Protein AF-A0A8J5X7V0-F1 (afdb_monomer)

Sequence (336 aa):
MRLPVLLVFAVHRPAPRPPLARRVHASCARLAATGAGADWPDAPATAPLDADADAMVASWASDADERAPPPPRRKRDRADKSPNRLGKAGLKGFVPSARDRDKVRPTLDDVTRISFGERARQRGVGSRATPHRLNAEERAEYERAIARGYLTLQGRGYRKERKGSPLLNIWRQRSDATGTAAVWLELGAAGGPRTAADGSPIDTCAVDLAPLRDGTVAQRALAAAARAAAPYTPAGAELVDLAALVVGDAAGPDDEALRTQPIWNVPFHEARFEARSRADAKALAAELVGALTAVDFDIEPRAAGDSGSAGASDTEPTVEPGVGSQPRSDGDERAP

Solvent-accessible surface area (backbone atoms only — not comparable to full-atom values): 21254 Å² total; per-residue (Å²): 136,85,79,84,85,78,85,78,78,78,83,76,79,78,76,84,79,77,67,74,82,60,56,65,61,59,58,57,56,56,65,72,68,61,85,72,89,68,91,73,78,82,78,78,82,82,74,88,82,68,85,61,66,66,60,61,58,61,66,62,69,71,76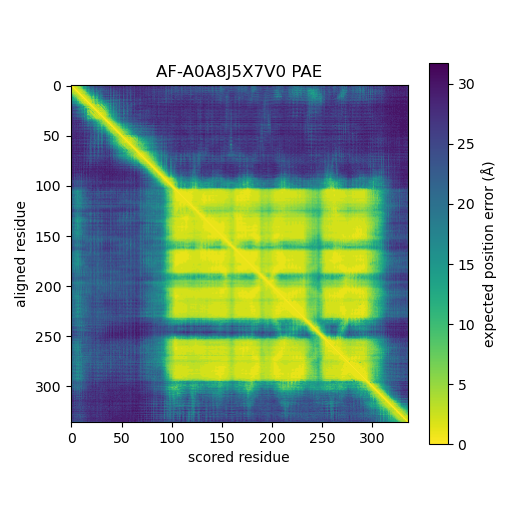,70,80,79,73,76,78,78,77,83,79,78,81,75,85,72,75,89,77,72,89,82,75,78,68,95,82,70,79,86,77,78,73,74,50,76,76,56,44,61,71,31,50,40,51,68,64,28,46,54,32,29,33,76,62,44,78,44,85,56,84,70,58,68,56,94,90,52,57,33,52,49,55,74,69,49,44,56,48,50,54,53,14,65,77,64,60,35,39,79,32,67,42,88,38,66,45,96,92,41,89,54,32,26,59,59,50,42,48,43,43,44,19,30,38,65,53,33,62,32,41,35,36,27,37,40,46,82,89,41,100,52,47,45,97,86,62,48,44,43,19,34,30,36,36,29,34,48,33,47,51,38,73,70,60,32,52,54,39,49,55,36,37,53,62,52,39,56,88,42,40,52,89,86,58,78,67,64,52,65,64,54,72,59,38,70,54,94,56,56,80,59,61,62,48,48,44,66,41,29,68,94,77,43,71,84,48,65,51,64,46,60,22,82,35,68,66,44,28,55,52,41,47,49,41,37,41,55,41,46,69,68,48,87,64,97,64,81,74,78,60,93,77,72,69,70,70,78,71,72,74,80,68,72,76,80,76,72,94,75,78,88,82,77,85,83,78,88,84,78,91,79,84,136

Radius of gyration: 30.63 Å; Cα contacts (8 Å, |Δi|>4): 341; chains: 1; bounding box: 115×45×91 Å

Mean predicted aligned error: 16.14 Å

Secondary structure (DSSP, 8-state):
-------------PPPPPPTHHHHHHHHHHHTT---------PPPPPP--TTHHHHHHHHSSSSS--PPPPP---------------TTS-SS----HHHHTTTSPPHHHHHHHHHTPPPSSTTSS-SSS-----HHHHHHHHHHHHHSSEEEETT---SSSSS-HHHHHHHHHHHHHT--EEEEEEPPTT-S-B-TTS-B--EEEEE-GGG--HHHHHHHHHHHHHHHTTTSPTT-----HHHHH-SSSS-S-HHHHHHS-GGGSPP-EEEEE-SSHHHHHHHHHHHHHHHHTS--------TT------------------PPPP---------

Organism: Diacronema lutheri (NCBI:txid2081491)

Structure (mmCIF, N/CA/C/O backbone):
data_AF-A0A8J5X7V0-F1
#
_entry.id   AF-A0A8J5X7V0-F1
#
loop_
_atom_site.group_PDB
_atom_site.id
_atom_site.type_symbol
_atom_site.label_atom_id
_atom_site.label_alt_id
_atom_site.label_comp_id
_atom_site.label_asym_id
_atom_site.label_entity_id
_atom_site.label_seq_id
_atom_site.pdbx_PDB_ins_code
_atom_site.Cartn_x
_atom_site.Cartn_y
_atom_site.Cartn_z
_atom_site.occupancy
_atom_site.B_iso_or_equiv
_atom_site.auth_seq_id
_atom_site.auth_comp_id
_atom_site.auth_asym_id
_atom_site.auth_atom_id
_atom_site.pdbx_PDB_model_num
ATOM 1 N N . MET A 1 1 ? 34.958 -13.370 9.699 1.00 37.84 1 MET A N 1
ATOM 2 C CA . MET A 1 1 ? 34.869 -11.975 10.182 1.00 37.84 1 MET A CA 1
ATOM 3 C C . MET A 1 1 ? 34.050 -11.182 9.172 1.00 37.84 1 MET A C 1
ATOM 5 O O . MET A 1 1 ? 34.499 -11.036 8.045 1.00 37.84 1 MET A O 1
ATOM 9 N N . ARG A 1 2 ? 32.816 -10.783 9.506 1.00 30.00 2 ARG A N 1
ATOM 10 C CA . ARG A 1 2 ? 31.974 -9.947 8.632 1.00 30.00 2 ARG A CA 1
ATOM 11 C C . ARG A 1 2 ? 32.207 -8.487 9.024 1.00 30.00 2 ARG A C 1
ATOM 13 O O . ARG A 1 2 ? 31.919 -8.123 10.158 1.00 30.00 2 ARG A O 1
ATOM 20 N N . LEU A 1 3 ? 32.791 -7.701 8.123 1.00 23.84 3 LEU A N 1
ATOM 21 C CA . LEU A 1 3 ? 32.994 -6.264 8.318 1.00 23.84 3 LEU A CA 1
ATOM 22 C C . LEU A 1 3 ? 31.635 -5.539 8.299 1.00 23.84 3 LEU A C 1
ATOM 24 O O . LEU A 1 3 ? 30.787 -5.888 7.474 1.00 23.84 3 LEU A O 1
ATOM 28 N N . PRO A 1 4 ? 31.404 -4.539 9.167 1.00 33.06 4 PRO A N 1
ATOM 29 C CA . PRO A 1 4 ? 30.221 -3.697 9.074 1.00 33.06 4 PRO A CA 1
ATOM 30 C C . PRO A 1 4 ? 30.325 -2.807 7.829 1.00 33.06 4 PRO A C 1
ATOM 32 O O . PRO A 1 4 ? 31.273 -2.038 7.677 1.00 33.06 4 PRO A O 1
ATOM 35 N N . VAL A 1 5 ? 29.340 -2.901 6.934 1.00 27.88 5 VAL A N 1
ATOM 36 C CA . VAL A 1 5 ? 29.157 -1.927 5.852 1.00 27.88 5 VAL A CA 1
ATOM 37 C C . VAL A 1 5 ? 28.586 -0.660 6.485 1.00 27.88 5 VAL A C 1
ATOM 39 O O . VAL A 1 5 ? 27.391 -0.571 6.763 1.00 27.88 5 VAL A O 1
ATOM 42 N N . LEU A 1 6 ? 29.459 0.305 6.769 1.00 24.31 6 LEU A N 1
ATOM 43 C CA . LEU A 1 6 ? 29.075 1.642 7.206 1.00 24.31 6 LEU A CA 1
ATOM 44 C C . LEU A 1 6 ? 28.611 2.423 5.965 1.00 24.31 6 LEU A C 1
ATOM 46 O O . LEU A 1 6 ? 29.431 2.905 5.185 1.00 24.31 6 LEU A O 1
ATOM 50 N N . LEU A 1 7 ? 27.298 2.518 5.744 1.00 29.53 7 LEU A N 1
ATOM 51 C CA . LEU A 1 7 ? 26.743 3.425 4.736 1.00 29.53 7 LEU A CA 1
ATOM 52 C C . LEU A 1 7 ? 26.835 4.860 5.274 1.00 29.53 7 LEU A C 1
ATOM 54 O O . LEU A 1 7 ? 25.999 5.304 6.059 1.00 29.53 7 LEU A O 1
ATOM 58 N N . VAL A 1 8 ? 27.887 5.578 4.880 1.00 24.83 8 VAL A N 1
ATOM 59 C CA . VAL A 1 8 ? 28.025 7.017 5.133 1.00 24.83 8 VAL A CA 1
ATOM 60 C C . VAL A 1 8 ? 27.229 7.758 4.063 1.00 24.83 8 VAL A C 1
ATOM 62 O O . VAL A 1 8 ? 27.648 7.838 2.911 1.00 24.83 8 VAL A O 1
ATOM 65 N N . PHE A 1 9 ? 26.075 8.310 4.435 1.00 30.98 9 PHE A N 1
ATOM 66 C CA . PHE A 1 9 ? 25.339 9.230 3.573 1.00 30.98 9 PHE A CA 1
ATOM 67 C C . PHE A 1 9 ? 25.974 10.618 3.672 1.00 30.98 9 PHE A C 1
ATOM 69 O O . PHE A 1 9 ? 25.814 11.325 4.667 1.00 30.98 9 PHE A O 1
ATOM 76 N N . ALA A 1 10 ? 26.710 11.016 2.636 1.00 25.89 10 ALA A N 1
ATOM 77 C CA . ALA A 1 10 ? 27.095 12.407 2.465 1.00 25.89 10 ALA A CA 1
ATOM 78 C C . ALA A 1 10 ? 25.835 13.217 2.127 1.00 25.89 10 ALA A C 1
ATOM 80 O O . ALA A 1 10 ? 25.265 13.075 1.046 1.00 25.89 10 ALA A O 1
ATOM 81 N N . VAL A 1 11 ? 25.388 14.062 3.059 1.00 29.84 11 VAL A N 1
ATOM 82 C CA . VAL A 1 11 ? 24.290 15.009 2.830 1.00 29.84 11 VAL A CA 1
ATOM 83 C C . VAL A 1 11 ? 24.787 16.083 1.862 1.00 29.84 11 VAL A C 1
ATOM 85 O O . VAL A 1 11 ? 25.384 17.083 2.263 1.00 29.84 11 VAL A O 1
ATOM 88 N N . HIS A 1 12 ? 24.579 15.866 0.566 1.00 30.67 12 HIS A N 1
ATOM 89 C CA . HIS A 1 12 ? 24.829 16.883 -0.443 1.00 30.67 12 HIS A CA 1
ATOM 90 C C . HIS A 1 12 ? 23.671 17.883 -0.412 1.00 30.67 12 HIS A C 1
ATOM 92 O O . HIS A 1 12 ? 22.561 17.573 -0.831 1.00 30.67 12 HIS A O 1
ATOM 98 N N . ARG A 1 13 ? 23.910 19.088 0.116 1.00 30.94 13 ARG A N 1
ATOM 99 C CA . ARG A 1 13 ? 22.942 20.188 0.008 1.00 30.94 13 ARG A CA 1
ATOM 100 C C . ARG A 1 13 ? 22.893 20.645 -1.455 1.00 30.94 13 ARG A C 1
ATOM 102 O O . ARG A 1 13 ? 23.906 21.165 -1.927 1.00 30.94 13 ARG A O 1
ATOM 109 N N . PRO A 1 14 ? 21.771 20.505 -2.181 1.00 37.66 14 PRO A N 1
ATOM 110 C CA . PRO A 1 14 ? 21.685 21.055 -3.523 1.00 37.66 14 PRO A CA 1
ATOM 111 C C . PRO A 1 14 ? 21.708 22.586 -3.455 1.00 37.66 14 PRO A C 1
ATOM 113 O O . PRO A 1 14 ? 21.004 23.203 -2.651 1.00 37.66 14 PRO A O 1
ATOM 116 N N . ALA A 1 15 ? 22.520 23.204 -4.313 1.00 44.81 15 ALA A N 1
ATOM 117 C CA . ALA A 1 15 ? 22.516 24.649 -4.499 1.00 44.81 15 ALA A CA 1
ATOM 118 C C . ALA A 1 15 ? 21.116 25.136 -4.943 1.00 44.81 15 ALA A C 1
ATOM 120 O O . ALA A 1 15 ? 20.405 24.407 -5.648 1.00 44.81 15 ALA A O 1
ATOM 121 N N . PRO A 1 16 ? 20.701 26.359 -4.561 1.00 48.03 16 PRO A N 1
ATOM 122 C CA . PRO A 1 16 ? 19.397 26.903 -4.931 1.00 48.03 16 PRO A CA 1
ATOM 123 C C . PRO A 1 16 ? 19.213 26.907 -6.454 1.00 48.03 16 PRO A C 1
ATOM 125 O O . PRO A 1 16 ? 20.080 27.354 -7.209 1.00 48.03 16 PRO A O 1
ATOM 128 N N . ARG A 1 17 ? 18.070 26.386 -6.915 1.00 47.84 17 ARG A N 1
ATOM 129 C CA . ARG A 1 17 ? 17.749 26.282 -8.345 1.00 47.84 17 ARG A CA 1
ATOM 130 C C . ARG A 1 17 ? 17.608 27.689 -8.955 1.00 47.84 17 ARG A C 1
ATOM 132 O O . ARG A 1 17 ? 16.847 28.491 -8.415 1.00 47.84 17 ARG A O 1
ATOM 139 N N . PRO A 1 18 ? 18.272 28.001 -10.085 1.00 43.50 18 PRO A N 1
ATOM 140 C CA . PRO A 1 18 ? 18.066 29.273 -10.770 1.00 43.50 18 PRO A CA 1
ATOM 141 C C . PRO A 1 18 ? 16.663 29.341 -11.408 1.00 43.50 18 PRO A C 1
ATOM 143 O O . PRO A 1 18 ? 16.098 28.302 -11.766 1.00 43.50 18 PRO A O 1
ATOM 146 N N . PRO A 1 19 ? 16.100 30.550 -11.586 1.00 50.50 19 PRO A N 1
ATOM 147 C CA . PRO A 1 19 ? 14.761 30.745 -12.138 1.00 50.50 19 PRO A CA 1
ATOM 148 C C . PRO A 1 19 ? 14.619 30.202 -13.573 1.00 50.50 19 PRO A C 1
ATOM 150 O O . PRO A 1 19 ? 15.551 30.255 -14.381 1.00 50.50 19 PRO A O 1
ATOM 153 N N . LEU A 1 20 ? 13.413 29.704 -13.882 1.00 44.12 20 LEU A N 1
ATOM 154 C CA . LEU A 1 20 ? 13.011 28.978 -15.104 1.00 44.12 20 LEU A CA 1
ATOM 155 C C . LEU A 1 20 ? 13.462 29.618 -16.430 1.00 44.12 20 LEU A C 1
ATOM 157 O O . LEU A 1 20 ? 13.778 28.893 -17.373 1.00 44.12 20 LEU A O 1
ATOM 161 N N . ALA A 1 21 ? 13.578 30.946 -16.491 1.00 42.75 21 ALA A N 1
ATOM 162 C CA . ALA A 1 21 ? 13.981 31.677 -17.694 1.00 42.75 21 ALA A CA 1
ATOM 163 C C . ALA A 1 21 ? 15.396 31.322 -18.205 1.00 42.75 21 ALA A C 1
ATOM 165 O O . ALA A 1 21 ? 15.676 31.471 -19.391 1.00 42.75 21 ALA A O 1
ATOM 166 N N . ARG A 1 22 ? 16.290 30.790 -17.354 1.00 46.44 22 ARG A N 1
ATOM 167 C CA . ARG A 1 22 ? 17.658 30.403 -17.762 1.00 46.44 22 ARG A CA 1
ATOM 168 C C . ARG A 1 22 ? 17.790 28.978 -18.320 1.00 46.44 22 ARG A C 1
ATOM 170 O O . ARG A 1 22 ? 18.847 28.646 -18.850 1.00 46.44 22 ARG A O 1
ATOM 177 N N . ARG A 1 23 ? 16.750 28.135 -18.248 1.00 46.62 23 ARG A N 1
ATOM 178 C CA . ARG A 1 23 ? 16.816 26.735 -18.728 1.00 46.62 23 ARG A CA 1
ATOM 179 C C . ARG A 1 23 ? 16.678 26.588 -20.243 1.00 46.62 23 ARG A C 1
ATOM 181 O O . ARG A 1 23 ? 17.288 25.687 -20.813 1.00 46.62 23 ARG A O 1
ATOM 188 N N . VAL A 1 24 ? 15.934 27.483 -20.893 1.00 45.88 24 VAL A N 1
ATOM 189 C CA . VAL A 1 24 ? 15.716 27.419 -22.349 1.00 45.88 24 VAL A CA 1
ATOM 190 C C . VAL A 1 24 ? 16.985 27.826 -23.110 1.00 45.88 24 VAL A C 1
ATOM 192 O O . VAL A 1 24 ? 17.372 27.160 -24.063 1.00 45.88 24 VAL A O 1
ATOM 195 N N . HIS A 1 25 ? 17.728 28.825 -22.620 1.00 44.44 25 HIS A N 1
ATOM 196 C CA . HIS A 1 25 ? 18.962 29.277 -23.276 1.00 44.44 25 HIS A CA 1
ATOM 197 C C . HIS A 1 25 ? 20.140 28.292 -23.164 1.00 44.44 25 HIS A C 1
ATOM 199 O O . HIS A 1 25 ? 20.934 28.183 -24.096 1.00 44.44 25 HIS A O 1
ATOM 205 N N . ALA A 1 26 ? 20.260 27.547 -22.059 1.00 45.28 26 ALA A N 1
ATOM 206 C CA . ALA A 1 26 ? 21.385 26.629 -21.856 1.00 45.28 26 ALA A CA 1
ATOM 207 C C . ALA A 1 26 ? 21.273 25.321 -22.667 1.00 45.28 26 ALA A C 1
ATOM 209 O O . ALA A 1 26 ? 22.301 24.731 -23.001 1.00 45.28 26 ALA A O 1
ATOM 210 N N . SER A 1 27 ? 20.054 24.881 -23.010 1.00 46.75 27 SER A N 1
ATOM 211 C CA . SER A 1 27 ? 19.852 23.678 -23.839 1.00 46.75 27 SER A CA 1
ATOM 212 C C . SER A 1 27 ? 20.071 23.960 -25.328 1.00 46.75 27 SER A C 1
ATOM 214 O O . SER A 1 27 ? 20.675 23.138 -26.013 1.00 46.75 27 SER A O 1
ATOM 216 N N . CYS A 1 28 ? 19.701 25.149 -25.818 1.00 42.41 28 CYS A N 1
ATOM 217 C CA . CYS A 1 28 ? 19.969 25.536 -27.208 1.00 42.41 28 CYS A CA 1
ATOM 218 C C . CYS A 1 28 ? 21.467 25.764 -27.481 1.00 42.41 28 CYS A C 1
ATOM 220 O O . CYS A 1 28 ? 21.955 25.423 -28.554 1.00 42.41 28 CYS A O 1
ATOM 222 N N . ALA A 1 29 ? 22.228 26.267 -26.502 1.00 45.09 29 ALA A N 1
ATOM 223 C CA . ALA A 1 29 ? 23.663 26.511 -26.674 1.00 45.09 29 ALA A CA 1
ATOM 224 C C . ALA A 1 29 ? 24.515 25.224 -26.732 1.00 45.09 29 ALA A C 1
ATOM 226 O O . ALA A 1 29 ? 25.590 25.238 -27.326 1.00 45.09 29 AL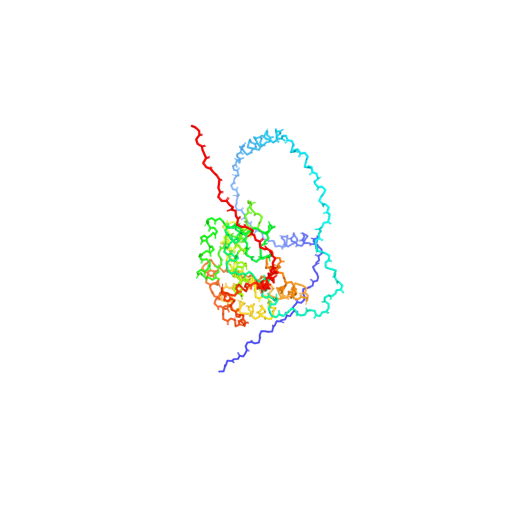A A O 1
ATOM 227 N N . ARG A 1 30 ? 24.054 24.102 -26.154 1.00 45.28 30 ARG A N 1
ATOM 228 C CA . ARG A 1 30 ? 24.787 22.820 -26.221 1.00 45.28 30 ARG A CA 1
ATOM 229 C C . ARG A 1 30 ? 24.586 22.065 -27.529 1.00 45.28 30 ARG A C 1
ATOM 231 O O . ARG A 1 30 ? 25.504 21.369 -27.940 1.00 45.28 30 ARG A O 1
ATOM 238 N N . LEU A 1 31 ? 23.448 22.240 -28.199 1.00 44.91 31 LEU A N 1
ATOM 239 C CA . LEU A 1 31 ? 23.196 21.624 -29.507 1.00 44.91 31 LEU A CA 1
ATOM 240 C C . LEU A 1 31 ? 23.967 22.305 -30.650 1.00 44.91 31 LEU A C 1
ATOM 242 O O . LEU A 1 31 ? 24.273 21.655 -31.640 1.00 44.91 31 LEU A O 1
ATOM 246 N N . ALA A 1 32 ? 24.347 23.578 -30.499 1.00 46.41 32 ALA A N 1
ATOM 247 C CA . ALA A 1 32 ? 25.136 24.297 -31.503 1.00 46.41 32 ALA A CA 1
ATOM 248 C C . ALA A 1 32 ? 26.655 24.022 -31.429 1.00 4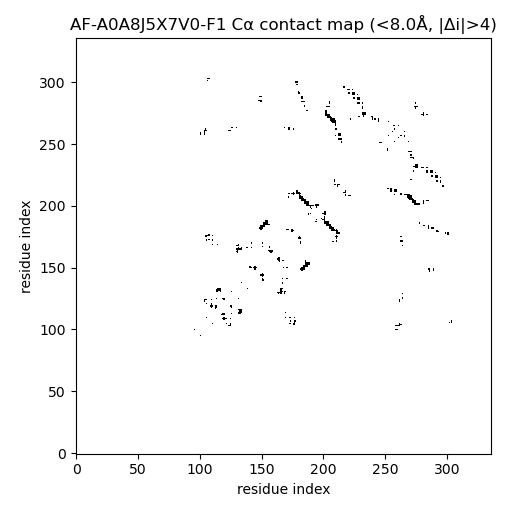6.41 32 ALA A C 1
ATOM 250 O O . ALA A 1 32 ? 27.377 24.341 -32.367 1.00 46.41 32 ALA A O 1
ATOM 251 N N . ALA A 1 33 ? 27.155 23.450 -30.326 1.00 46.34 33 ALA A N 1
ATOM 252 C CA . ALA A 1 33 ? 28.594 23.274 -30.092 1.00 46.34 33 ALA A CA 1
ATOM 253 C C . ALA A 1 33 ? 29.137 21.891 -30.498 1.00 46.34 33 ALA A C 1
ATOM 255 O O . ALA A 1 33 ? 30.347 21.716 -30.626 1.00 46.34 33 ALA A O 1
ATOM 256 N N . THR A 1 34 ? 28.271 20.902 -30.719 1.00 47.16 34 THR A N 1
ATOM 257 C CA . THR A 1 34 ? 28.665 19.582 -31.222 1.00 47.16 34 THR A CA 1
ATOM 258 C C . THR A 1 34 ? 28.504 19.562 -32.734 1.00 47.16 34 THR A C 1
ATOM 260 O O . THR A 1 34 ? 27.454 19.179 -33.241 1.00 47.16 34 THR A O 1
ATOM 263 N N . GLY A 1 35 ? 29.532 20.018 -33.451 1.00 48.06 35 GLY A N 1
ATOM 264 C CA . GLY A 1 35 ? 29.624 19.970 -34.912 1.00 48.06 35 GLY A CA 1
ATOM 265 C C . GLY A 1 35 ? 29.678 18.541 -35.462 1.00 48.06 35 GLY A C 1
ATOM 266 O O . GLY A 1 35 ? 30.690 18.125 -36.015 1.00 48.06 35 GLY A O 1
ATOM 267 N N . ALA A 1 36 ? 28.597 17.783 -35.300 1.00 45.12 36 ALA A N 1
ATOM 268 C CA . ALA A 1 36 ? 28.386 16.493 -35.930 1.00 45.12 36 ALA A CA 1
ATOM 269 C C . ALA A 1 36 ? 27.598 16.722 -37.223 1.00 45.12 36 ALA A C 1
ATOM 271 O O . ALA A 1 36 ? 26.368 16.722 -37.233 1.00 45.12 36 ALA A O 1
ATOM 272 N N . GLY A 1 37 ? 28.331 16.962 -38.312 1.00 50.72 37 GLY A N 1
ATOM 273 C CA . GLY A 1 37 ? 27.808 16.736 -39.652 1.00 50.72 37 GLY A CA 1
ATOM 274 C C . GLY A 1 37 ? 27.548 15.242 -39.805 1.00 50.72 37 GLY A C 1
ATOM 275 O O . GLY A 1 37 ? 28.488 14.452 -39.832 1.00 50.72 37 GLY A O 1
ATOM 276 N N . ALA A 1 38 ? 26.278 14.861 -39.835 1.00 44.84 38 ALA A N 1
ATOM 277 C CA . ALA A 1 38 ? 25.845 13.527 -40.204 1.00 44.84 38 ALA A CA 1
ATOM 278 C C . ALA A 1 38 ? 24.834 13.683 -41.337 1.00 44.84 38 ALA A C 1
ATOM 280 O O . ALA A 1 38 ? 23.768 14.271 -41.141 1.00 44.84 38 ALA A O 1
ATOM 281 N N . ASP A 1 39 ? 25.219 13.188 -42.511 1.00 50.56 39 ASP A N 1
ATOM 282 C CA . ASP A 1 39 ? 24.348 12.971 -43.657 1.00 50.56 39 ASP A CA 1
ATOM 283 C C . ASP A 1 39 ? 23.138 12.140 -43.214 1.00 50.56 39 ASP A C 1
ATOM 285 O O . ASP A 1 39 ? 23.252 10.952 -42.902 1.00 50.56 39 ASP A O 1
ATOM 289 N N . TRP A 1 40 ? 21.973 12.780 -43.153 1.00 47.34 40 TRP A N 1
ATOM 290 C CA . TRP A 1 40 ? 20.695 12.089 -43.049 1.00 47.34 40 TRP A CA 1
ATOM 291 C C . TRP A 1 40 ? 20.241 11.739 -44.469 1.00 47.34 40 TRP A C 1
ATOM 293 O O . TRP A 1 40 ? 20.132 12.652 -45.287 1.00 47.34 40 TRP A O 1
ATOM 303 N N . PRO A 1 41 ? 19.980 10.460 -44.795 1.00 54.62 41 PRO A N 1
ATOM 304 C CA . PRO A 1 41 ? 19.383 10.120 -46.077 1.00 54.62 41 PRO A CA 1
ATOM 305 C C . PRO A 1 41 ? 17.970 10.702 -46.164 1.00 54.62 41 PRO A C 1
ATOM 307 O O . PRO A 1 41 ? 17.240 10.741 -45.169 1.00 54.62 41 PRO A O 1
ATOM 310 N N . ASP A 1 42 ? 17.624 11.157 -47.367 1.00 47.56 42 ASP A N 1
ATOM 311 C CA . ASP A 1 42 ? 16.370 11.817 -47.720 1.00 47.56 42 ASP A CA 1
ATOM 312 C C . ASP A 1 42 ? 15.149 11.152 -47.071 1.00 47.56 42 ASP A C 1
ATOM 314 O O . ASP A 1 42 ? 14.842 9.977 -47.293 1.00 47.56 42 ASP A O 1
ATOM 318 N N . ALA A 1 43 ? 14.436 11.934 -46.258 1.00 43.53 43 ALA A N 1
ATOM 319 C CA . ALA A 1 43 ? 13.158 11.533 -45.697 1.00 43.53 43 ALA A CA 1
ATOM 320 C C . ALA A 1 43 ? 12.149 11.293 -46.839 1.00 43.53 43 ALA A C 1
ATOM 322 O O . ALA A 1 43 ? 12.016 12.147 -47.721 1.00 43.53 43 ALA A O 1
ATOM 323 N N . PRO A 1 44 ? 11.410 10.168 -46.847 1.00 51.78 44 PRO A N 1
ATOM 324 C CA . PRO A 1 44 ? 10.393 9.936 -47.860 1.00 51.78 44 PRO A CA 1
ATOM 325 C C . PRO A 1 44 ? 9.265 10.962 -47.723 1.00 51.78 44 PRO A C 1
ATOM 327 O O . PRO A 1 44 ? 8.807 11.268 -46.620 1.00 51.78 44 PRO A O 1
ATOM 330 N N . ALA A 1 45 ? 8.827 11.480 -48.871 1.00 46.38 45 ALA A N 1
ATOM 331 C CA . ALA A 1 45 ? 7.743 12.440 -48.995 1.00 46.38 45 ALA A CA 1
ATOM 332 C C . ALA A 1 45 ? 6.506 11.988 -48.203 1.00 46.38 45 ALA A C 1
ATOM 334 O O . ALA A 1 45 ? 5.952 10.910 -48.426 1.00 46.38 45 ALA A O 1
ATOM 335 N N . THR A 1 46 ? 6.080 12.837 -47.272 1.00 44.06 46 THR A N 1
ATOM 336 C CA . THR A 1 46 ? 4.852 12.676 -46.499 1.00 44.06 46 THR A CA 1
ATOM 337 C C . THR A 1 46 ? 3.649 12.650 -47.438 1.00 44.06 46 THR A C 1
ATOM 339 O O . THR A 1 46 ? 3.366 13.639 -48.115 1.00 44.06 46 THR A O 1
ATOM 342 N N . ALA A 1 47 ? 2.939 11.522 -47.468 1.00 49.72 47 ALA A N 1
ATOM 343 C CA . ALA A 1 47 ? 1.614 11.425 -48.066 1.00 49.72 47 ALA A CA 1
ATOM 344 C C . ALA A 1 47 ? 0.612 12.308 -47.287 1.00 49.72 47 ALA A C 1
ATOM 346 O O . ALA A 1 47 ? 0.757 12.454 -46.069 1.00 49.72 47 ALA A O 1
ATOM 347 N N . PRO A 1 48 ? -0.384 12.915 -47.958 1.00 49.97 48 PRO A N 1
ATOM 348 C CA . PRO A 1 48 ? -1.351 13.797 -47.314 1.00 49.97 48 PRO A CA 1
ATOM 349 C C . PRO A 1 48 ? -2.248 13.006 -46.353 1.00 49.97 48 PRO A C 1
ATOM 351 O O . PRO A 1 48 ? -2.945 12.083 -46.764 1.00 49.97 48 PRO A O 1
ATOM 354 N N . LEU A 1 49 ? -2.211 13.384 -45.075 1.00 47.22 49 LEU A N 1
ATOM 355 C CA . LEU A 1 49 ? -3.129 12.924 -44.036 1.00 47.22 49 LEU A CA 1
ATOM 356 C C . LEU A 1 49 ? -4.516 13.544 -44.264 1.00 47.22 49 LEU A C 1
ATOM 358 O O . LEU A 1 49 ? -4.696 14.749 -44.115 1.00 47.22 49 LEU A O 1
ATOM 362 N N . ASP A 1 50 ? -5.438 12.680 -44.679 1.00 46.81 50 ASP A N 1
ATOM 363 C CA . ASP A 1 50 ? -6.886 12.632 -44.450 1.00 46.81 50 ASP A CA 1
ATOM 364 C C . ASP A 1 50 ? -7.621 13.936 -44.081 1.00 46.81 50 ASP A C 1
ATOM 366 O O . ASP A 1 50 ? -7.570 14.437 -42.958 1.00 46.81 50 ASP A O 1
ATOM 370 N N . ALA A 1 51 ? -8.451 14.392 -45.024 1.00 51.41 51 ALA A N 1
ATOM 371 C CA . ALA A 1 51 ? -9.419 15.483 -44.892 1.00 51.41 51 ALA A CA 1
ATOM 372 C C . ALA A 1 51 ? -10.656 15.147 -44.017 1.00 51.41 51 ALA A C 1
ATOM 374 O O . ALA A 1 51 ? -11.592 15.941 -43.944 1.00 51.41 51 ALA A O 1
ATOM 375 N N . ASP A 1 52 ? -10.674 13.997 -43.335 1.00 54.03 52 ASP A N 1
ATOM 376 C CA . ASP A 1 52 ? -11.837 13.517 -42.569 1.00 54.03 52 ASP A CA 1
ATOM 377 C C . ASP A 1 52 ? -11.845 13.955 -41.091 1.00 54.03 52 ASP A C 1
ATOM 379 O O . ASP A 1 52 ? -12.870 13.854 -40.411 1.00 54.03 52 ASP A O 1
ATOM 383 N N . ALA A 1 53 ? -10.736 14.498 -40.575 1.00 53.97 53 ALA A N 1
ATOM 384 C CA . ALA A 1 53 ? -10.662 14.958 -39.184 1.00 53.97 53 ALA A CA 1
ATOM 385 C C . ALA A 1 53 ? -11.506 16.224 -38.927 1.00 53.97 53 ALA A C 1
ATOM 387 O O . ALA A 1 53 ? -12.122 16.354 -37.865 1.00 53.97 53 ALA A O 1
ATOM 388 N N . ASP A 1 54 ? -11.606 17.120 -39.913 1.00 51.47 54 ASP A N 1
ATOM 389 C CA . ASP A 1 54 ? -12.359 18.374 -39.777 1.00 51.47 54 ASP A CA 1
ATOM 390 C C . ASP A 1 54 ? -13.883 18.161 -39.850 1.00 51.47 54 ASP A C 1
ATOM 392 O O . ASP A 1 54 ? -14.651 18.902 -39.228 1.00 51.47 54 ASP A O 1
ATOM 396 N N . ALA A 1 55 ? -14.344 17.092 -40.511 1.00 55.47 55 ALA A N 1
ATOM 397 C CA . ALA A 1 55 ? -15.764 16.743 -40.578 1.00 55.47 55 ALA A CA 1
ATOM 398 C C . ALA A 1 55 ? -16.313 16.197 -39.242 1.00 55.47 55 ALA A C 1
ATOM 400 O O . ALA A 1 55 ? -17.467 16.461 -38.893 1.00 55.47 55 ALA A O 1
ATOM 401 N N . MET A 1 56 ? -15.496 15.496 -38.442 1.00 50.72 56 MET A N 1
ATOM 402 C CA . MET A 1 56 ? -15.929 14.979 -37.132 1.00 50.72 56 MET A CA 1
ATOM 403 C C . MET A 1 56 ? -16.074 16.074 -36.067 1.00 50.72 56 MET A C 1
ATOM 405 O O . MET A 1 56 ? -16.933 15.964 -35.192 1.00 50.72 56 MET A O 1
ATOM 409 N N . VAL A 1 57 ? -15.285 17.150 -36.140 1.00 55.06 57 VAL A N 1
ATOM 410 C CA . VAL A 1 57 ? -15.373 18.261 -35.175 1.00 55.06 57 VAL A CA 1
ATOM 411 C C . VAL A 1 57 ? -16.644 19.094 -35.399 1.00 55.06 57 VAL A C 1
ATOM 413 O O . VAL A 1 57 ? -17.263 19.543 -34.432 1.00 55.06 57 VAL A O 1
ATOM 416 N N . ALA A 1 58 ? -17.103 19.232 -36.648 1.00 51.88 58 ALA A N 1
ATOM 417 C CA . ALA A 1 58 ? -18.318 19.981 -36.980 1.00 51.88 58 ALA A CA 1
ATOM 418 C C . ALA A 1 58 ? -19.620 19.294 -36.507 1.00 51.88 58 ALA A C 1
ATOM 420 O O . ALA A 1 58 ? -20.586 19.977 -36.161 1.00 51.88 58 ALA A O 1
ATOM 421 N N . SER A 1 59 ? -19.641 17.958 -36.416 1.00 51.06 59 SER A N 1
ATOM 422 C CA . SER A 1 59 ? -20.808 17.191 -35.945 1.00 51.06 59 SER A CA 1
ATOM 423 C C . SER A 1 59 ? -21.039 17.277 -34.431 1.00 51.06 59 SER A C 1
ATOM 425 O O . SER A 1 59 ? -22.150 17.019 -33.980 1.00 51.06 59 SER A O 1
ATOM 427 N N . TRP A 1 60 ? -20.028 17.623 -33.628 1.00 50.56 60 TRP A N 1
ATOM 428 C CA . TRP A 1 60 ? -20.173 17.734 -32.167 1.00 50.56 60 TRP A CA 1
ATOM 429 C C . TRP A 1 60 ? -20.565 19.129 -31.682 1.00 50.56 60 TRP A C 1
ATOM 431 O O . TRP A 1 60 ? -21.039 19.271 -30.555 1.00 50.56 60 TRP A O 1
ATOM 441 N N . ALA A 1 61 ? -20.409 20.156 -32.518 1.00 49.44 61 ALA A N 1
ATOM 442 C CA . ALA A 1 61 ? -20.782 21.523 -32.164 1.00 49.44 61 ALA A CA 1
ATOM 443 C C . ALA A 1 61 ? -22.301 21.782 -32.239 1.00 49.44 61 ALA A C 1
ATOM 445 O O . ALA A 1 61 ? -22.770 22.764 -31.672 1.00 49.44 61 ALA A O 1
ATOM 446 N N . SER A 1 62 ? -23.072 20.913 -32.901 1.00 48.81 62 SER A N 1
ATOM 447 C CA . SER A 1 62 ? -24.513 21.097 -33.139 1.00 48.81 62 SER A CA 1
ATOM 448 C C . SER A 1 62 ? -25.424 20.500 -32.053 1.00 48.81 62 SER A C 1
ATOM 450 O O . SER A 1 62 ? -26.564 20.931 -31.932 1.00 48.81 62 SER A O 1
ATOM 452 N N . ASP A 1 63 ? -24.924 19.593 -31.205 1.00 45.75 63 ASP A N 1
ATOM 453 C CA . ASP A 1 63 ? -25.718 18.930 -30.147 1.00 45.75 63 ASP A CA 1
ATOM 454 C C . ASP A 1 63 ? -25.637 19.617 -28.766 1.00 45.75 63 ASP A C 1
ATOM 456 O O . ASP A 1 63 ? -26.239 19.166 -27.784 1.00 45.75 63 ASP A O 1
ATOM 460 N N . ALA A 1 64 ? -24.870 20.705 -28.647 1.00 50.00 64 ALA A N 1
ATOM 461 C CA . ALA A 1 64 ? -24.611 21.361 -27.364 1.00 50.00 64 ALA A CA 1
ATOM 462 C C . ALA A 1 64 ? -25.658 22.421 -26.962 1.00 50.00 64 ALA A C 1
ATOM 464 O O . ALA A 1 64 ? -25.643 22.850 -25.806 1.00 50.00 64 ALA A O 1
ATOM 465 N N . ASP A 1 65 ? -26.571 22.816 -27.858 1.00 48.81 65 ASP A N 1
ATOM 466 C CA . ASP A 1 65 ? -27.356 24.055 -27.701 1.00 48.81 65 ASP A CA 1
ATOM 467 C C . ASP A 1 65 ? -28.818 23.876 -27.222 1.00 48.81 65 ASP A C 1
ATOM 469 O O . ASP A 1 65 ? -29.508 24.857 -26.965 1.00 48.81 65 ASP A O 1
ATOM 473 N N . GLU A 1 66 ? -29.310 22.646 -27.006 1.00 48.53 66 GLU A N 1
ATOM 474 C CA . GLU A 1 66 ? -30.723 22.417 -26.612 1.00 48.53 66 GLU A CA 1
ATOM 475 C C . GLU A 1 66 ? -30.965 22.056 -25.131 1.00 48.53 66 GLU A C 1
ATOM 477 O O . GLU A 1 66 ? -32.100 21.799 -24.713 1.00 48.53 66 GLU A O 1
ATOM 482 N N . ARG A 1 67 ? -29.943 22.055 -24.266 1.00 58.78 67 ARG A N 1
ATOM 483 C CA . ARG A 1 67 ? -30.163 21.747 -22.838 1.00 58.78 67 ARG A CA 1
ATOM 484 C C . ARG A 1 67 ? -30.568 22.989 -22.054 1.00 58.78 67 ARG A C 1
ATOM 486 O O . ARG A 1 67 ? -29.727 23.777 -21.631 1.00 58.78 67 ARG A O 1
ATOM 493 N N . ALA A 1 68 ? -31.871 23.097 -21.793 1.00 61.81 68 ALA A N 1
ATOM 494 C CA . ALA A 1 68 ? -32.443 24.084 -20.885 1.00 61.81 68 ALA A CA 1
ATOM 495 C C . ALA A 1 68 ? -31.657 24.158 -19.553 1.00 61.81 68 ALA A C 1
ATOM 497 O O . ALA A 1 68 ? -31.307 23.117 -18.979 1.00 61.81 68 ALA A O 1
ATOM 498 N N . PRO A 1 69 ? -31.378 25.371 -19.037 1.00 69.81 69 PRO A N 1
ATOM 499 C CA . PRO A 1 69 ? -30.613 25.541 -17.812 1.00 69.81 69 PRO A CA 1
ATOM 500 C C . PRO A 1 69 ? -31.326 24.863 -16.633 1.00 69.81 69 PRO A C 1
ATOM 502 O O . PRO A 1 69 ? -32.553 24.944 -16.517 1.00 69.81 69 PRO A O 1
ATOM 505 N N . PRO A 1 70 ? -30.586 24.195 -15.727 1.00 69.00 70 PRO A N 1
ATOM 506 C CA . PRO A 1 70 ? -31.191 23.567 -14.564 1.00 69.00 70 PRO A CA 1
ATOM 507 C C . PRO A 1 70 ? -31.898 24.626 -13.704 1.00 69.00 70 PRO A C 1
ATOM 509 O O . PRO A 1 70 ? -31.365 25.727 -13.525 1.00 69.00 70 PRO A O 1
ATOM 512 N N . PRO A 1 71 ? -33.073 24.312 -13.130 1.00 71.81 71 PRO A N 1
ATOM 513 C CA . PRO A 1 71 ? -33.815 25.268 -12.324 1.00 71.81 71 PRO A CA 1
ATOM 514 C C . PRO A 1 71 ? -32.978 25.743 -11.124 1.00 71.81 71 PRO A C 1
ATOM 516 O O . PRO A 1 71 ? -32.200 24.962 -10.556 1.00 71.81 71 PRO A O 1
ATOM 519 N N . PRO A 1 72 ? -33.138 27.010 -10.698 1.00 68.56 72 PRO A N 1
ATOM 520 C CA . PRO A 1 72 ? -32.362 27.580 -9.607 1.00 68.56 72 PRO A CA 1
ATOM 521 C C . PRO A 1 72 ? -32.568 26.766 -8.327 1.00 68.56 72 PRO A C 1
ATOM 523 O O . PRO A 1 72 ? -33.679 26.629 -7.807 1.00 68.56 72 PRO A O 1
ATOM 526 N N . ARG A 1 73 ? -31.472 26.209 -7.800 1.00 65.44 73 ARG A N 1
ATOM 527 C CA . ARG A 1 73 ? -31.475 25.487 -6.525 1.00 65.44 73 ARG A CA 1
ATOM 528 C C . ARG A 1 73 ? -31.893 26.449 -5.416 1.00 65.44 73 ARG A C 1
ATOM 530 O O . ARG A 1 73 ? -31.143 27.360 -5.071 1.00 65.44 73 ARG A O 1
ATOM 537 N N . ARG A 1 74 ? -33.074 26.220 -4.830 1.00 64.19 74 ARG A N 1
ATOM 538 C CA . ARG A 1 74 ? -33.520 26.909 -3.611 1.00 64.19 74 ARG A CA 1
ATOM 539 C C . ARG A 1 74 ? -32.445 26.737 -2.536 1.00 64.19 74 ARG A C 1
ATOM 541 O O . ARG A 1 74 ? -32.206 25.617 -2.076 1.00 64.19 74 ARG A O 1
ATOM 548 N N . LYS A 1 75 ? -31.786 27.838 -2.158 1.00 48.59 75 LYS A N 1
ATOM 549 C CA . LYS A 1 75 ? -30.921 27.910 -0.978 1.00 48.59 75 LYS A CA 1
ATOM 550 C C . LYS A 1 75 ? -31.792 27.540 0.221 1.00 48.59 75 LYS A C 1
ATOM 552 O O . LYS A 1 75 ? -32.648 28.309 0.632 1.00 48.59 75 LYS A O 1
ATOM 557 N N . ARG A 1 76 ? -31.652 26.310 0.720 1.00 54.91 76 ARG A N 1
ATOM 558 C CA . ARG A 1 76 ? -32.144 25.985 2.057 1.00 54.91 76 ARG A CA 1
ATOM 559 C C . ARG A 1 76 ? -31.191 26.680 3.010 1.00 54.91 76 ARG A C 1
ATOM 561 O O . ARG A 1 76 ? -30.033 26.272 3.087 1.00 54.91 76 ARG A O 1
ATOM 568 N N . ASP A 1 77 ? -31.686 27.709 3.682 1.00 53.09 77 ASP A N 1
ATOM 569 C CA . ASP A 1 77 ? -31.029 28.367 4.806 1.00 53.09 77 ASP A CA 1
ATOM 570 C C . ASP A 1 77 ? -30.813 27.329 5.906 1.00 53.09 77 ASP A C 1
ATOM 572 O O . ASP A 1 77 ? -31.648 27.080 6.776 1.00 53.09 77 ASP A O 1
ATOM 576 N N . ARG A 1 78 ? -29.699 26.606 5.799 1.00 50.81 78 ARG A N 1
ATOM 577 C CA . ARG A 1 78 ? -29.288 25.619 6.781 1.00 50.81 78 ARG A CA 1
ATOM 578 C C . ARG A 1 78 ? -28.513 26.387 7.833 1.00 50.81 78 ARG A C 1
ATOM 580 O O . ARG A 1 78 ? -27.298 26.511 7.738 1.00 50.81 78 ARG A O 1
ATOM 587 N N . ALA A 1 79 ? -29.269 26.938 8.779 1.00 49.09 79 ALA A N 1
ATOM 588 C CA . ALA A 1 79 ? -28.760 27.584 9.973 1.00 49.09 79 ALA A CA 1
ATOM 589 C C . ALA A 1 79 ? -27.582 26.787 10.551 1.00 49.09 79 ALA A C 1
ATOM 591 O O . ALA A 1 79 ? -27.677 25.575 10.780 1.00 49.09 79 ALA A O 1
ATOM 592 N N . ASP A 1 80 ? -26.477 27.502 10.734 1.00 46.84 80 ASP A N 1
ATOM 593 C CA . ASP A 1 80 ? -25.210 27.048 11.278 1.00 46.84 80 ASP A CA 1
ATOM 594 C C . ASP A 1 80 ? -25.393 26.281 12.591 1.00 46.84 80 ASP A C 1
ATOM 596 O O . ASP A 1 80 ? -25.470 26.837 13.683 1.00 46.84 80 ASP A O 1
ATOM 600 N N . LYS A 1 81 ? -25.412 24.956 12.487 1.00 41.94 81 LYS A N 1
ATOM 601 C CA . LYS A 1 81 ? -25.077 24.049 13.585 1.00 41.94 81 LYS A CA 1
ATOM 602 C C . LYS A 1 81 ? -23.928 23.172 13.115 1.00 41.94 81 LYS A C 1
ATOM 604 O O . LYS A 1 81 ? -24.096 21.980 12.880 1.00 41.94 81 LYS A O 1
ATOM 609 N N . SER A 1 82 ? -22.764 23.789 12.921 1.00 42.91 82 SER A N 1
ATOM 610 C CA . SER A 1 82 ? -21.495 23.068 12.816 1.00 42.91 82 SER A CA 1
ATOM 611 C C . SER A 1 82 ? -21.034 22.708 14.232 1.00 42.91 82 SER A C 1
ATOM 613 O O . SER A 1 82 ? -20.642 23.609 14.970 1.00 42.91 82 SER A O 1
ATOM 615 N N . PRO A 1 83 ? -21.041 21.426 14.644 1.00 47.00 83 PRO A N 1
ATOM 616 C CA . PRO A 1 83 ? -20.590 21.027 15.979 1.00 47.00 83 PRO A CA 1
ATOM 617 C C . PRO A 1 83 ? -19.055 21.051 16.145 1.00 47.00 83 PRO A C 1
ATOM 619 O O . PRO A 1 83 ? -18.548 20.643 17.181 1.00 47.00 83 PRO A O 1
ATOM 622 N N . ASN A 1 84 ? -18.295 21.566 15.170 1.00 44.72 84 ASN A N 1
ATOM 623 C CA . ASN A 1 84 ? -16.827 21.625 15.208 1.00 44.72 84 ASN A CA 1
ATOM 624 C C . ASN A 1 84 ? -16.286 22.991 15.675 1.00 44.72 84 ASN A C 1
ATOM 626 O O . ASN A 1 84 ? -15.407 23.575 15.046 1.00 44.72 84 ASN A O 1
ATOM 630 N N . ARG A 1 85 ? -16.787 23.500 16.806 1.00 41.62 85 ARG A N 1
ATOM 631 C CA . ARG A 1 85 ? -16.123 24.561 17.590 1.00 41.62 85 ARG A CA 1
ATOM 632 C C . ARG A 1 85 ? -15.584 23.989 18.907 1.00 41.62 85 ARG A C 1
ATOM 634 O O . ARG A 1 85 ? -15.844 24.511 19.981 1.00 41.62 85 ARG A O 1
ATOM 641 N N . LEU A 1 86 ? -14.802 22.915 18.824 1.00 49.28 86 LEU A N 1
ATOM 642 C CA . LEU A 1 86 ? -13.817 22.619 19.864 1.00 49.28 86 LEU A CA 1
ATOM 643 C C . LEU A 1 86 ? -12.623 23.536 19.597 1.00 49.28 86 LEU A C 1
ATOM 645 O O . LEU A 1 86 ? -11.885 23.368 18.628 1.00 49.28 86 LEU A O 1
ATOM 649 N N . GLY A 1 87 ? -12.542 24.605 20.385 1.00 39.62 87 GLY A N 1
ATOM 650 C CA . GLY A 1 87 ? -11.531 25.642 20.247 1.00 39.62 87 GLY A CA 1
ATOM 651 C C . GLY A 1 87 ? -10.112 25.080 20.341 1.00 39.62 87 GLY A C 1
ATOM 652 O O . GLY A 1 87 ? -9.812 24.242 21.185 1.00 39.62 87 GLY A O 1
ATOM 653 N N . LYS A 1 88 ? -9.219 25.623 19.508 1.00 48.81 88 LYS A N 1
ATOM 654 C CA . LYS A 1 88 ? -7.767 25.364 19.461 1.00 48.81 88 LYS A CA 1
ATOM 655 C C . LYS A 1 88 ? -6.998 25.668 20.769 1.00 48.81 88 LYS A C 1
ATOM 657 O O . LYS A 1 88 ? -5.775 25.660 20.760 1.00 48.81 88 LYS A O 1
ATOM 662 N N . ALA A 1 89 ? -7.668 25.964 21.883 1.00 43.72 89 ALA A N 1
ATOM 663 C CA . ALA A 1 89 ? -7.053 26.592 23.054 1.00 43.72 89 ALA A CA 1
ATOM 664 C C . ALA A 1 89 ? -6.788 25.664 24.260 1.00 43.72 89 ALA A C 1
ATOM 666 O O . ALA A 1 89 ? -6.273 26.151 25.259 1.00 43.72 89 ALA A O 1
ATOM 667 N N . GLY A 1 90 ? -7.099 24.360 24.207 1.00 40.44 90 GLY A N 1
ATOM 668 C CA . GLY A 1 90 ? -7.096 23.520 25.423 1.00 40.44 90 GLY A CA 1
ATOM 669 C C . GLY A 1 90 ? -6.349 22.183 25.400 1.00 40.44 90 GLY A C 1
ATOM 670 O O . GLY A 1 90 ? -6.266 21.545 26.439 1.00 40.44 90 GLY A O 1
ATOM 671 N N . LEU A 1 91 ? -5.793 21.728 24.273 1.00 46.19 91 LEU A N 1
ATOM 672 C CA . LEU A 1 91 ? -5.201 20.379 24.160 1.00 46.19 91 LEU A CA 1
ATOM 673 C C . LEU A 1 91 ? -3.684 20.341 24.426 1.00 46.19 91 LEU A C 1
ATOM 675 O O . LEU A 1 91 ? -2.951 19.583 23.800 1.00 46.19 91 LEU A O 1
ATOM 679 N N . LYS A 1 92 ? -3.180 21.145 25.369 1.00 38.97 92 LYS A N 1
ATOM 680 C CA . LYS A 1 92 ? -1.814 20.949 25.880 1.00 38.97 92 LYS A CA 1
ATOM 681 C C . LYS A 1 92 ? -1.850 19.867 26.960 1.00 38.97 92 LYS A C 1
ATOM 683 O O . LYS A 1 92 ? -2.168 20.161 28.105 1.00 38.97 92 LYS A O 1
ATOM 688 N N . GLY A 1 93 ? -1.532 18.628 26.582 1.00 47.94 93 GLY A N 1
ATOM 689 C CA . GLY A 1 93 ? -1.256 17.539 27.529 1.00 47.94 93 GLY A CA 1
ATOM 690 C C . GLY A 1 93 ? -2.210 16.345 27.502 1.00 47.94 93 GLY A C 1
ATOM 691 O O . GLY A 1 93 ? -2.042 15.442 28.316 1.00 47.94 93 GLY A O 1
ATOM 692 N N . PHE A 1 94 ? -3.178 16.285 26.580 1.00 41.03 94 PHE A N 1
ATOM 693 C CA . PHE A 1 94 ? -3.913 15.039 26.364 1.00 41.03 94 PHE A CA 1
ATOM 694 C C . PHE A 1 94 ? -3.023 14.082 25.569 1.00 41.03 94 PHE A C 1
ATOM 696 O O . PHE A 1 94 ? -2.899 14.209 24.355 1.00 41.03 94 PHE A O 1
ATOM 703 N N . VAL A 1 95 ? -2.370 13.150 26.261 1.00 51.03 95 VAL A N 1
ATOM 704 C CA . VAL A 1 95 ? -1.766 11.982 25.619 1.00 51.03 95 VAL A CA 1
ATOM 705 C C . VAL A 1 95 ? -2.889 10.953 25.494 1.00 51.03 95 VAL A C 1
ATOM 707 O O . VAL A 1 95 ? -3.295 10.409 26.524 1.00 51.03 95 VAL A O 1
ATOM 710 N N . PRO A 1 96 ? -3.442 10.700 24.291 1.00 51.28 96 PRO A N 1
ATOM 711 C CA . PRO A 1 96 ? -4.461 9.677 24.129 1.00 51.28 96 PRO A CA 1
ATOM 712 C C . PRO A 1 96 ? -3.926 8.355 24.668 1.00 51.28 96 PRO A C 1
ATOM 714 O O . PRO A 1 96 ? -2.808 7.937 24.332 1.00 51.28 96 PRO A O 1
ATOM 717 N N . SER A 1 97 ? -4.724 7.711 25.520 1.00 51.44 97 SER A N 1
ATOM 718 C CA . SER A 1 97 ? -4.401 6.378 26.022 1.00 51.44 97 SER A CA 1
ATOM 719 C C . SER A 1 97 ? -4.243 5.418 24.837 1.00 51.44 97 SER A C 1
ATOM 721 O O . SER A 1 97 ? -4.795 5.664 23.763 1.00 51.44 97 SER A O 1
ATOM 723 N N . ALA A 1 98 ? -3.507 4.312 24.996 1.00 54.34 98 ALA A N 1
ATOM 724 C CA . ALA A 1 98 ? -3.395 3.303 23.933 1.00 54.34 98 ALA A CA 1
ATOM 725 C C . ALA A 1 98 ? -4.784 2.893 23.387 1.00 54.34 98 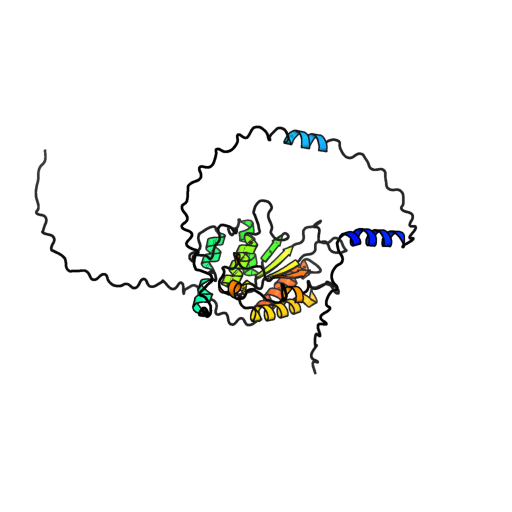ALA A C 1
ATOM 727 O O . ALA A 1 98 ? -4.983 2.862 22.176 1.00 54.34 98 ALA A O 1
ATOM 728 N N . ARG A 1 99 ? -5.784 2.783 24.278 1.00 55.22 99 ARG A N 1
ATOM 729 C CA . ARG A 1 99 ? -7.195 2.509 23.949 1.00 55.22 99 ARG A CA 1
ATOM 730 C C . ARG A 1 99 ? -7.895 3.600 23.128 1.00 55.22 99 ARG A C 1
ATOM 732 O O . ARG A 1 99 ? -8.881 3.312 22.455 1.00 55.22 99 ARG A O 1
ATOM 739 N N . ASP A 1 100 ? -7.446 4.854 23.189 1.00 57.75 100 ASP A N 1
ATOM 740 C CA . ASP A 1 100 ? -8.002 5.942 22.372 1.00 57.75 100 ASP A CA 1
ATOM 741 C C . ASP A 1 100 ? -7.433 5.946 20.949 1.00 57.75 100 ASP A C 1
ATOM 743 O O . ASP A 1 100 ? -8.139 6.338 20.020 1.00 57.75 100 ASP A O 1
ATOM 747 N N . ARG A 1 101 ? -6.203 5.447 20.751 1.00 56.78 101 ARG A N 1
ATOM 748 C CA . ARG A 1 101 ? -5.612 5.263 19.410 1.00 56.78 101 ARG A CA 1
ATOM 749 C C . ARG A 1 101 ? -6.352 4.181 18.618 1.00 56.78 101 ARG A C 1
ATOM 751 O O . ARG A 1 101 ? -6.557 4.320 17.413 1.00 56.78 101 ARG A O 1
ATOM 758 N N . ASP A 1 102 ? -6.859 3.165 19.312 1.00 61.28 102 ASP A N 1
ATOM 759 C CA . ASP A 1 102 ? -7.644 2.078 18.713 1.00 61.28 102 ASP A CA 1
ATOM 760 C C . ASP A 1 102 ? -9.024 2.525 18.202 1.00 61.28 102 ASP A C 1
ATOM 762 O O . ASP A 1 102 ? -9.654 1.822 17.410 1.00 61.28 102 ASP A O 1
ATOM 766 N N . LYS A 1 103 ? -9.504 3.712 18.602 1.00 71.44 103 LYS A N 1
ATOM 767 C CA . LYS A 1 103 ? -10.787 4.279 18.142 1.00 71.44 103 LYS A CA 1
ATOM 768 C C . LYS A 1 103 ? -10.712 4.921 16.757 1.00 71.44 103 LYS A C 1
ATOM 770 O O . LYS A 1 103 ? -11.732 5.403 16.264 1.00 71.44 103 LYS A O 1
ATOM 775 N N . VAL A 1 104 ? -9.540 4.967 16.130 1.00 85.75 104 VAL A N 1
ATOM 776 C CA . VAL A 1 104 ? -9.358 5.601 14.815 1.00 85.75 104 VAL A CA 1
ATOM 777 C C . VAL A 1 104 ? -9.181 4.570 13.703 1.00 85.75 104 VAL A C 1
ATOM 779 O O . VAL A 1 104 ? -9.610 4.818 12.572 1.00 85.75 104 VAL A O 1
ATOM 782 N N . ARG A 1 105 ? -8.596 3.406 14.013 1.00 92.25 105 ARG A N 1
ATOM 783 C CA . ARG A 1 105 ? -8.400 2.332 13.033 1.00 92.25 105 ARG A CA 1
ATOM 784 C C . ARG A 1 105 ? -9.747 1.694 12.646 1.00 92.25 105 ARG A C 1
ATOM 786 O O . ARG A 1 105 ? -10.563 1.432 13.532 1.00 92.25 105 ARG A O 1
ATOM 793 N N . PRO A 1 106 ? -9.990 1.434 11.347 1.00 94.81 106 PRO A N 1
ATOM 794 C CA . PRO A 1 106 ? -11.094 0.589 10.907 1.00 94.81 106 PRO A CA 1
ATOM 795 C C . PRO A 1 106 ? -10.985 -0.815 11.501 1.00 94.81 106 PRO A C 1
ATOM 797 O O . PRO A 1 106 ? -9.882 -1.342 11.639 1.00 94.81 106 PRO A O 1
ATOM 800 N N . THR A 1 107 ? -12.115 -1.488 11.699 1.00 94.38 107 THR A N 1
ATOM 801 C CA . THR A 1 107 ? -12.116 -2.956 11.771 1.00 94.38 107 THR A CA 1
ATOM 802 C C . THR A 1 107 ? -12.102 -3.567 10.364 1.00 94.38 107 THR A C 1
ATOM 804 O O . THR A 1 107 ? -12.511 -2.931 9.391 1.00 94.38 107 THR A O 1
ATOM 807 N N . LEU A 1 108 ? -11.684 -4.831 10.224 1.00 96.06 108 LEU A N 1
ATOM 808 C CA . LEU A 1 108 ? -11.772 -5.541 8.936 1.00 96.06 108 LEU A CA 1
ATOM 809 C C . LEU A 1 108 ? -13.218 -5.664 8.420 1.00 96.06 108 LEU A C 1
ATOM 811 O O . LEU A 1 108 ? -13.438 -5.637 7.204 1.00 96.06 108 LEU A O 1
ATOM 815 N N . ASP A 1 109 ? -14.199 -5.753 9.323 1.00 95.81 109 ASP A N 1
ATOM 816 C CA . ASP A 1 109 ? -15.619 -5.721 8.963 1.00 95.81 109 ASP A CA 1
ATOM 817 C C . ASP A 1 109 ? -16.010 -4.354 8.386 1.00 95.81 109 ASP A C 1
ATOM 819 O O . ASP A 1 109 ? -16.632 -4.298 7.327 1.00 95.81 109 ASP A O 1
ATOM 823 N N . ASP A 1 110 ? -15.565 -3.245 8.992 1.00 95.62 110 ASP A N 1
ATOM 824 C CA . ASP A 1 110 ? -15.794 -1.903 8.440 1.00 95.62 110 ASP A CA 1
ATOM 825 C C . ASP A 1 110 ? -15.235 -1.780 7.021 1.00 95.62 110 ASP A C 1
ATOM 827 O O . ASP A 1 110 ? -15.943 -1.328 6.121 1.00 95.62 110 ASP A O 1
ATOM 831 N N . VAL A 1 111 ? -13.993 -2.221 6.796 1.00 96.94 111 VAL A N 1
ATOM 832 C CA . VAL A 1 111 ? -13.365 -2.180 5.465 1.00 96.94 111 VAL A CA 1
ATOM 833 C C . VAL A 1 111 ? -14.176 -2.996 4.460 1.00 96.94 111 VAL A C 1
ATOM 835 O O . VAL A 1 111 ? -14.455 -2.521 3.355 1.00 96.94 111 VAL A O 1
ATOM 838 N N . THR A 1 112 ? -14.610 -4.196 4.853 1.00 96.75 112 THR A N 1
ATOM 839 C CA . THR A 1 112 ? -15.436 -5.072 4.015 1.00 96.75 112 THR A CA 1
ATOM 840 C C . THR A 1 112 ? -16.745 -4.376 3.648 1.00 96.75 112 THR A C 1
ATOM 842 O O . THR A 1 112 ? -17.024 -4.195 2.462 1.00 96.75 112 THR A O 1
ATOM 845 N N . ARG A 1 113 ? -17.489 -3.864 4.631 1.00 97.31 113 ARG A N 1
ATOM 846 C CA . ARG A 1 113 ? -18.762 -3.149 4.442 1.00 97.31 113 ARG A CA 1
ATOM 847 C C . ARG A 1 113 ? -18.619 -1.924 3.540 1.00 97.31 113 ARG A C 1
ATOM 849 O O . ARG A 1 113 ? -19.323 -1.808 2.535 1.00 97.31 113 ARG A O 1
ATOM 856 N N . ILE A 1 114 ? -17.668 -1.036 3.838 1.00 96.56 114 ILE A N 1
ATOM 857 C CA . ILE A 1 114 ? -17.414 0.180 3.045 1.00 96.56 114 ILE A CA 1
ATOM 858 C C . ILE A 1 114 ? -17.069 -0.193 1.597 1.00 96.56 114 ILE A C 1
ATOM 860 O O . ILE A 1 114 ? -17.513 0.472 0.658 1.00 96.56 114 ILE A O 1
ATOM 864 N N . SER A 1 115 ? -16.328 -1.280 1.390 1.00 97.06 115 SER A N 1
ATOM 865 C CA . SER A 1 115 ? -15.941 -1.706 0.049 1.00 97.06 115 SER A CA 1
ATOM 866 C C . SER A 1 115 ? -17.108 -2.225 -0.810 1.00 97.06 115 SER A C 1
ATOM 868 O O . SER A 1 115 ? -17.058 -2.094 -2.034 1.00 97.06 115 SER A O 1
ATOM 870 N N . PHE A 1 116 ? -18.200 -2.695 -0.192 1.00 97.06 116 PHE A N 1
ATOM 871 C CA . PHE A 1 116 ? -19.486 -2.968 -0.859 1.00 97.06 116 PHE A CA 1
ATOM 872 C C . PHE A 1 116 ? -20.366 -1.714 -1.029 1.00 97.06 116 PHE A C 1
ATOM 874 O O . PHE A 1 116 ? -21.383 -1.745 -1.722 1.00 97.06 116 PHE A O 1
ATOM 881 N N . GLY A 1 117 ? -19.954 -0.575 -0.466 1.00 95.38 117 GLY A N 1
ATOM 882 C CA . GLY A 1 117 ? -20.737 0.661 -0.426 1.00 95.38 117 GLY A CA 1
ATOM 883 C C . GLY A 1 117 ? -21.706 0.736 0.755 1.00 95.38 117 GLY A C 1
ATOM 884 O O . GLY A 1 117 ? -22.543 1.639 0.802 1.00 95.38 117 GLY A O 1
ATOM 885 N N . GLU A 1 118 ? -21.597 -0.183 1.711 1.00 96.25 118 GLU A N 1
ATOM 886 C CA . GLU A 1 118 ? -22.361 -0.141 2.949 1.00 96.25 118 GLU A CA 1
ATOM 887 C C . GLU A 1 118 ? -21.743 0.842 3.950 1.00 96.25 118 GLU A C 1
ATOM 889 O O . GLU A 1 118 ? -20.600 1.289 3.829 1.00 96.25 118 GLU A O 1
ATOM 894 N N . ARG A 1 119 ? -22.513 1.203 4.978 1.00 93.75 119 ARG A N 1
ATOM 895 C CA . ARG A 1 119 ? -21.997 2.027 6.075 1.00 93.75 119 ARG A CA 1
ATOM 896 C C . ARG A 1 119 ? -21.121 1.181 7.000 1.00 93.75 119 ARG A C 1
ATOM 898 O O . ARG A 1 119 ? -21.533 0.088 7.395 1.00 93.75 119 ARG A O 1
ATOM 905 N N . ALA A 1 120 ? -19.971 1.732 7.387 1.00 94.25 120 ALA A N 1
ATOM 906 C CA . ALA A 1 120 ? -19.158 1.232 8.494 1.00 94.25 120 ALA A CA 1
ATOM 907 C C . ALA A 1 120 ? -19.978 1.160 9.793 1.00 94.25 120 ALA A C 1
ATOM 909 O O . ALA A 1 120 ? -20.888 1.973 9.991 1.00 94.25 120 ALA A O 1
ATOM 910 N N . ARG A 1 121 ? -19.640 0.217 10.673 1.00 91.56 121 ARG A N 1
ATOM 911 C CA . ARG A 1 121 ? -20.151 0.157 12.048 1.00 91.56 121 ARG A CA 1
ATOM 912 C C . ARG A 1 121 ? -19.597 1.318 12.860 1.00 91.56 121 ARG A C 1
ATOM 914 O O . ARG A 1 121 ? -20.343 1.999 13.560 1.00 91.56 121 ARG A O 1
ATOM 921 N N . GLN A 1 122 ? -18.301 1.581 12.722 1.00 89.00 122 GLN A N 1
ATOM 922 C CA . GLN A 1 122 ? -17.635 2.658 13.439 1.00 89.00 122 GLN A CA 1
ATOM 923 C C . GLN A 1 122 ? -17.769 3.994 12.701 1.00 89.00 122 GLN A C 1
ATOM 925 O O . GLN A 1 122 ? -17.493 4.134 11.504 1.00 89.00 122 GLN A O 1
ATOM 930 N N . ARG A 1 123 ? -18.195 5.026 13.433 1.00 88.25 123 ARG A N 1
ATOM 931 C CA . ARG A 1 123 ? -18.331 6.382 12.893 1.00 88.25 123 ARG A CA 1
ATOM 932 C C . ARG A 1 123 ? -16.951 6.960 12.562 1.00 88.25 123 ARG A C 1
ATOM 934 O O . ARG A 1 123 ? -16.043 6.895 13.375 1.00 88.25 123 ARG A O 1
ATOM 941 N N . GLY A 1 124 ? -16.826 7.590 11.392 1.00 86.94 124 GLY A N 1
ATOM 942 C CA . GLY A 1 124 ? -15.606 8.297 10.967 1.00 86.94 124 GLY A CA 1
ATOM 943 C C . GLY A 1 124 ? -14.624 7.462 10.138 1.00 86.94 124 GLY A C 1
ATOM 944 O O . GLY A 1 124 ? -13.781 8.036 9.454 1.00 86.94 124 GLY A O 1
ATOM 945 N N . VAL A 1 125 ? -14.783 6.136 10.110 1.00 88.19 125 VAL A N 1
ATOM 946 C CA . VAL A 1 125 ? -13.924 5.237 9.321 1.00 88.19 125 VAL A CA 1
ATOM 947 C C . VAL A 1 125 ? -14.096 5.455 7.815 1.00 88.19 125 VAL A C 1
ATOM 949 O O . VAL A 1 125 ? -13.116 5.491 7.082 1.00 88.19 125 VAL A O 1
ATOM 952 N N . GLY A 1 126 ? -15.327 5.679 7.349 1.00 87.00 126 GLY A N 1
ATOM 953 C CA . GLY A 1 126 ? -15.617 5.995 5.948 1.00 87.00 126 GLY A CA 1
ATOM 954 C C . GLY A 1 126 ? -15.847 7.487 5.699 1.00 87.00 126 GLY A C 1
ATOM 955 O O . GLY A 1 126 ? -16.431 8.185 6.532 1.00 87.00 126 GLY A O 1
ATOM 956 N N . SER A 1 127 ? -15.475 7.959 4.508 1.00 88.69 127 SER A N 1
ATOM 957 C CA . SER A 1 127 ? -15.804 9.302 4.019 1.00 88.69 127 SER A CA 1
ATOM 958 C C . SER A 1 127 ? -16.731 9.237 2.809 1.00 88.69 127 SER A C 1
ATOM 960 O O . SER A 1 127 ? -16.609 8.362 1.961 1.00 88.69 127 SER A O 1
ATOM 962 N N . ARG A 1 128 ? -17.656 10.200 2.694 1.00 89.00 128 ARG A N 1
ATOM 963 C CA . ARG A 1 128 ? -18.430 10.401 1.454 1.00 89.00 128 ARG A CA 1
ATOM 964 C C . ARG A 1 128 ? -17.634 11.140 0.377 1.00 89.00 128 ARG A C 1
ATOM 966 O O . ARG A 1 128 ? -18.012 11.085 -0.787 1.00 89.00 128 ARG A O 1
ATOM 973 N N . ALA A 1 129 ? -16.581 11.860 0.766 1.00 90.19 129 ALA A N 1
ATOM 974 C CA . ALA A 1 129 ? -15.735 12.612 -0.157 1.00 90.19 129 ALA A CA 1
ATOM 975 C C . ALA A 1 129 ? -14.695 11.721 -0.856 1.00 90.19 129 ALA A C 1
ATOM 977 O O . ALA A 1 129 ? -14.225 12.066 -1.939 1.00 90.19 129 ALA A O 1
ATOM 978 N N . THR A 1 130 ? -14.370 10.575 -0.252 1.00 90.94 130 THR A N 1
ATOM 979 C CA . THR A 1 130 ? -13.393 9.614 -0.765 1.00 90.94 130 THR A CA 1
ATOM 980 C C . THR A 1 130 ? -14.130 8.369 -1.254 1.00 90.94 130 THR A C 1
ATOM 982 O O . THR A 1 130 ? -14.892 7.777 -0.493 1.00 90.94 130 THR A O 1
ATOM 985 N N . PRO A 1 131 ? -13.966 7.946 -2.518 1.00 93.06 131 PRO A N 1
ATOM 986 C CA . PRO A 1 131 ? -14.651 6.761 -3.001 1.00 93.06 131 PRO A CA 1
ATOM 987 C C . PRO A 1 131 ? -13.984 5.496 -2.462 1.00 93.06 131 PRO A C 1
ATOM 989 O O . PRO A 1 131 ? -12.757 5.372 -2.442 1.00 93.06 131 PRO A O 1
ATOM 992 N N . HIS A 1 132 ? -14.828 4.549 -2.064 1.00 94.25 132 HIS A N 1
ATOM 993 C CA . HIS A 1 132 ? -14.411 3.289 -1.453 1.00 94.25 132 HIS A CA 1
ATOM 994 C C . HIS A 1 132 ? -15.140 2.065 -2.021 1.00 94.25 132 HIS A C 1
ATOM 996 O O . HIS A 1 132 ? -14.665 0.946 -1.884 1.00 94.25 132 HIS A O 1
ATOM 1002 N N . ARG A 1 133 ? -16.289 2.255 -2.677 1.00 95.88 133 ARG A N 1
ATOM 1003 C CA . ARG A 1 133 ? -17.058 1.152 -3.257 1.00 95.88 133 ARG A CA 1
ATOM 1004 C C . ARG A 1 133 ? -16.336 0.586 -4.478 1.00 95.88 133 ARG A C 1
ATOM 1006 O O . ARG A 1 133 ? -16.125 1.322 -5.447 1.00 95.88 133 ARG A O 1
ATOM 1013 N N . LEU A 1 134 ? -16.049 -0.711 -4.442 1.00 96.19 134 LEU A N 1
ATOM 1014 C CA . LEU A 1 134 ? -15.398 -1.417 -5.541 1.00 96.19 134 LEU A CA 1
ATOM 1015 C C . LEU A 1 134 ? -16.419 -1.905 -6.577 1.00 96.19 134 LEU A C 1
ATOM 1017 O O . LEU A 1 134 ? -17.558 -2.240 -6.239 1.00 96.19 134 LEU A O 1
ATOM 1021 N N . ASN A 1 135 ? -16.018 -1.932 -7.846 1.00 95.56 135 ASN A N 1
ATOM 1022 C CA . ASN A 1 135 ? -16.716 -2.680 -8.893 1.00 95.56 135 ASN A CA 1
ATOM 1023 C C . ASN A 1 135 ? -16.306 -4.174 -8.869 1.00 95.56 135 ASN A C 1
ATOM 1025 O O . ASN A 1 135 ? -15.488 -4.589 -8.048 1.00 95.56 135 ASN A O 1
ATOM 1029 N N . ALA A 1 136 ? -16.876 -4.993 -9.760 1.00 96.50 136 ALA A N 1
ATOM 1030 C CA . ALA A 1 136 ? -16.598 -6.433 -9.798 1.00 96.50 136 ALA A CA 1
ATOM 1031 C C . ALA A 1 136 ? -15.121 -6.764 -10.104 1.00 96.50 136 ALA A C 1
ATOM 1033 O O . ALA A 1 136 ? -14.536 -7.642 -9.475 1.00 96.50 136 ALA A O 1
ATOM 1034 N N . GLU A 1 137 ? -14.491 -6.032 -11.024 1.00 95.38 137 GLU A N 1
ATOM 1035 C CA . GLU A 1 137 ? -13.084 -6.237 -11.399 1.00 95.38 137 GLU A CA 1
ATOM 1036 C C . GLU A 1 137 ? -12.124 -5.843 -10.266 1.00 95.38 137 GLU A C 1
ATOM 1038 O O . GLU A 1 137 ? -11.202 -6.587 -9.933 1.00 95.38 137 GLU A O 1
ATOM 1043 N N . GLU A 1 138 ? -12.367 -4.689 -9.636 1.00 96.50 138 GLU A N 1
ATOM 1044 C CA . GLU A 1 138 ? -11.631 -4.199 -8.468 1.00 96.50 138 GLU A CA 1
ATOM 1045 C C . GLU A 1 138 ? -11.793 -5.149 -7.288 1.00 96.50 138 GLU A C 1
ATOM 1047 O O . GLU A 1 138 ? -10.849 -5.346 -6.531 1.00 96.50 138 GLU A O 1
ATOM 1052 N N . ARG A 1 139 ? -12.973 -5.758 -7.125 1.00 97.62 139 ARG A N 1
ATOM 1053 C CA . ARG A 1 139 ? -13.209 -6.779 -6.103 1.00 97.62 139 ARG A CA 1
ATOM 1054 C C . ARG A 1 139 ? -12.339 -8.006 -6.333 1.00 97.62 139 ARG A C 1
ATOM 1056 O O . ARG A 1 139 ? -11.626 -8.398 -5.415 1.00 97.62 139 ARG A O 1
ATOM 1063 N N . ALA A 1 140 ? -12.345 -8.549 -7.546 1.00 98.00 140 ALA A N 1
ATOM 1064 C CA . ALA A 1 140 ? -11.518 -9.702 -7.879 1.00 98.00 140 ALA A CA 1
ATOM 1065 C C . ALA A 1 140 ? -10.023 -9.401 -7.667 1.00 98.00 140 ALA A C 1
ATOM 1067 O O . ALA A 1 140 ? -9.278 -10.237 -7.161 1.00 98.00 140 ALA A O 1
ATOM 1068 N N . GLU A 1 141 ? -9.573 -8.190 -8.011 1.00 97.88 141 GLU A N 1
ATOM 1069 C CA . GLU A 1 141 ? -8.193 -7.769 -7.758 1.00 97.88 141 GLU A CA 1
ATOM 1070 C C . GLU A 1 141 ? -7.891 -7.583 -6.269 1.00 97.88 141 GLU A C 1
ATOM 1072 O O . GLU A 1 141 ? -6.832 -8.005 -5.809 1.00 97.88 141 GLU A O 1
ATOM 1077 N N . TYR A 1 142 ? -8.824 -7.019 -5.504 1.00 98.19 142 TYR A N 1
ATOM 1078 C CA . TYR A 1 142 ? -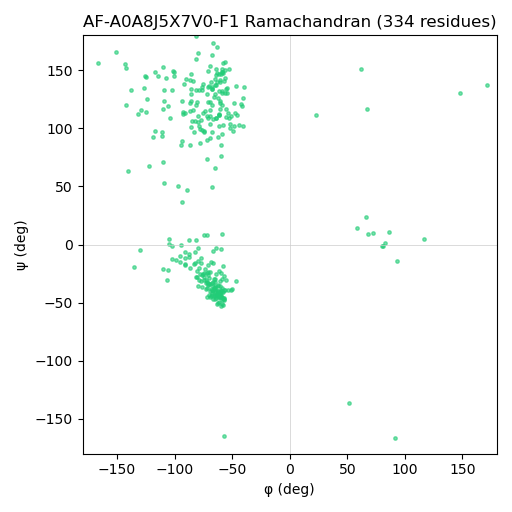8.708 -6.877 -4.056 1.00 98.19 142 TYR A CA 1
ATOM 1079 C C . TYR A 1 142 ? -8.575 -8.237 -3.360 1.00 98.19 142 TYR A C 1
ATOM 1081 O O . TYR A 1 142 ? -7.700 -8.406 -2.517 1.00 98.19 142 TYR A O 1
ATOM 1089 N N . GLU A 1 143 ? -9.369 -9.233 -3.745 1.00 98.00 143 GLU A N 1
ATOM 1090 C CA . GLU A 1 143 ? -9.281 -10.594 -3.196 1.00 98.00 143 GLU A CA 1
ATOM 1091 C C . GLU A 1 143 ? -7.944 -11.262 -3.538 1.00 98.00 143 GLU A C 1
ATOM 1093 O O . GLU A 1 143 ? -7.269 -11.797 -2.655 1.00 98.00 143 GLU A O 1
ATOM 1098 N N . ARG A 1 144 ? -7.485 -11.142 -4.793 1.00 98.38 144 ARG A N 1
ATOM 1099 C CA . ARG A 1 144 ? -6.136 -11.590 -5.178 1.00 98.38 144 ARG A CA 1
ATOM 1100 C C . ARG A 1 144 ? -5.047 -10.860 -4.398 1.00 98.38 144 ARG A C 1
ATOM 1102 O O . ARG A 1 144 ? -3.999 -11.443 -4.130 1.00 98.38 144 ARG A O 1
ATOM 1109 N N . ALA A 1 145 ? -5.234 -9.577 -4.098 1.00 98.12 145 ALA A N 1
ATOM 1110 C CA . ALA A 1 145 ? -4.277 -8.783 -3.335 1.00 98.12 145 ALA A CA 1
ATOM 1111 C C . ALA A 1 145 ? -4.177 -9.258 -1.881 1.00 98.12 145 ALA A C 1
ATOM 1113 O O . ALA A 1 145 ? -3.074 -9.363 -1.358 1.00 98.12 145 ALA A O 1
ATOM 1114 N N . ILE A 1 146 ? -5.299 -9.635 -1.257 1.00 97.81 146 ILE A N 1
ATOM 1115 C CA . ILE A 1 146 ? -5.306 -10.238 0.085 1.00 97.81 146 ILE A CA 1
ATOM 1116 C C . ILE A 1 146 ? -4.462 -11.515 0.108 1.00 97.81 146 ILE A C 1
ATOM 1118 O O . ILE A 1 146 ? -3.642 -11.674 1.006 1.00 97.81 146 ILE A O 1
ATOM 1122 N N . ALA A 1 147 ? -4.626 -12.392 -0.886 1.00 97.69 147 ALA A N 1
ATOM 1123 C CA . ALA A 1 147 ? -3.873 -13.644 -0.963 1.00 97.69 147 ALA A CA 1
ATOM 1124 C C . ALA A 1 147 ? -2.365 -13.430 -1.200 1.00 97.69 147 ALA A C 1
ATOM 1126 O O . ALA A 1 147 ? -1.548 -14.182 -0.680 1.00 97.69 147 ALA A O 1
ATOM 1127 N N . ARG A 1 148 ? -1.991 -12.411 -1.985 1.00 97.88 148 ARG A N 1
ATOM 1128 C CA . ARG A 1 148 ? -0.588 -12.103 -2.323 1.00 97.88 148 ARG A CA 1
ATOM 1129 C C . ARG A 1 148 ? 0.122 -11.215 -1.299 1.00 97.88 148 ARG A C 1
ATOM 1131 O O . ARG A 1 148 ? 1.344 -11.147 -1.311 1.00 97.88 148 ARG A O 1
ATOM 1138 N N . GLY A 1 149 ? -0.629 -10.484 -0.478 1.00 97.75 149 GLY A N 1
ATOM 1139 C CA . GLY A 1 149 ? -0.105 -9.469 0.438 1.00 97.75 149 GLY A CA 1
ATOM 1140 C C . GLY A 1 149 ? 0.201 -8.108 -0.205 1.00 97.75 149 GLY A C 1
ATOM 1141 O O . GLY A 1 149 ? 0.573 -7.181 0.507 1.00 97.75 149 GLY A O 1
ATOM 1142 N N . TYR A 1 150 ? 0.011 -7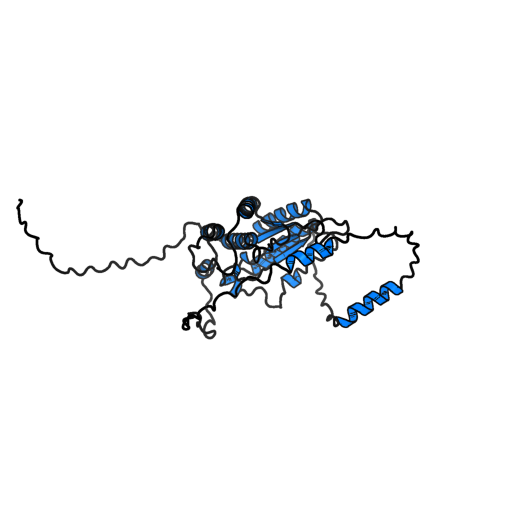.947 -1.519 1.00 98.44 150 TYR A N 1
ATOM 1143 C CA . TYR A 1 150 ? 0.174 -6.672 -2.225 1.00 98.44 150 TYR A CA 1
ATOM 1144 C C . TYR A 1 150 ? -0.881 -6.487 -3.319 1.00 98.44 150 TYR A C 1
ATOM 1146 O O . TYR A 1 150 ? -1.376 -7.447 -3.915 1.00 98.44 150 TYR A O 1
ATOM 1154 N N . LEU A 1 151 ? -1.201 -5.229 -3.614 1.00 98.44 151 LEU A N 1
ATOM 1155 C CA . LEU A 1 151 ? -2.168 -4.846 -4.642 1.00 98.44 151 LEU A CA 1
ATOM 1156 C C . LEU A 1 151 ? -1.497 -4.659 -6.010 1.00 98.44 151 LEU A C 1
ATOM 1158 O O . LEU A 1 151 ? -0.397 -4.129 -6.079 1.00 98.44 151 LEU A O 1
ATOM 1162 N N . THR A 1 152 ? -2.140 -5.040 -7.118 1.00 98.00 152 THR A N 1
ATOM 1163 C CA . THR A 1 152 ? -1.686 -4.665 -8.471 1.00 98.00 152 THR A CA 1
ATOM 1164 C C . THR A 1 152 ? -2.642 -3.646 -9.091 1.00 98.00 152 THR A C 1
ATOM 1166 O O . THR A 1 152 ? -3.859 -3.812 -9.056 1.00 98.00 152 THR A O 1
ATOM 1169 N N . LEU A 1 153 ? -2.094 -2.577 -9.665 1.00 96.12 153 LEU A N 1
ATOM 1170 C CA . LEU A 1 153 ? -2.830 -1.489 -10.305 1.00 96.12 153 LEU A CA 1
ATOM 1171 C C . LEU A 1 153 ? -2.345 -1.289 -11.738 1.00 96.12 153 LEU A C 1
ATOM 1173 O O . LEU A 1 153 ? -1.158 -1.403 -12.023 1.00 96.12 153 LEU A O 1
ATOM 1177 N N . GLN A 1 154 ? -3.262 -0.939 -12.637 1.00 93.44 154 GLN A N 1
ATOM 1178 C CA . GLN A 1 154 ? -2.900 -0.394 -13.946 1.00 93.44 154 GLN A CA 1
ATOM 1179 C C . GLN A 1 154 ? -2.591 1.098 -13.782 1.00 93.44 154 GLN A C 1
ATOM 1181 O O . GLN A 1 154 ? -3.435 1.867 -13.304 1.00 93.44 154 GLN A O 1
ATOM 1186 N N . GLY A 1 155 ? -1.369 1.509 -14.124 1.00 90.44 155 GLY A N 1
ATOM 1187 C CA . GLY A 1 155 ? -0.842 2.830 -13.793 1.00 90.44 155 GLY A CA 1
ATOM 1188 C C . GLY A 1 155 ? -0.996 3.144 -12.300 1.00 90.44 155 GLY A C 1
ATOM 1189 O O . GLY A 1 155 ? -0.805 2.288 -11.443 1.00 90.44 155 GLY A O 1
ATOM 1190 N N . ARG A 1 156 ? -1.434 4.368 -11.982 1.00 86.38 156 ARG A N 1
ATOM 1191 C CA . ARG A 1 156 ? -1.714 4.815 -10.599 1.00 86.38 156 ARG A CA 1
ATOM 1192 C C . ARG A 1 156 ? -3.083 4.374 -10.060 1.00 86.38 156 ARG A C 1
ATOM 1194 O O . ARG A 1 156 ? -3.506 4.820 -8.997 1.00 86.38 156 ARG A O 1
ATOM 1201 N N . GLY A 1 157 ? -3.837 3.585 -10.828 1.00 84.94 157 GLY A N 1
ATOM 1202 C CA . GLY A 1 157 ? -5.230 3.245 -10.523 1.00 84.94 157 GLY A CA 1
ATOM 1203 C C . GLY A 1 157 ? -6.211 4.420 -10.632 1.00 84.94 157 GLY A C 1
ATOM 1204 O O . GLY A 1 157 ? -7.362 4.286 -10.220 1.00 84.94 157 GLY A O 1
ATOM 1205 N N . TYR A 1 158 ? -5.783 5.574 -11.163 1.00 84.25 158 TYR A N 1
ATOM 1206 C CA . TYR A 1 158 ? -6.679 6.698 -11.422 1.00 84.25 158 TYR A CA 1
ATOM 1207 C C . TYR A 1 158 ? -7.582 6.380 -12.612 1.00 84.25 158 TYR A C 1
ATOM 1209 O O . TYR A 1 158 ? -7.108 5.998 -13.681 1.00 84.25 158 TYR A O 1
ATOM 1217 N N . ARG A 1 159 ? -8.882 6.578 -12.422 1.00 78.81 159 ARG A N 1
ATOM 1218 C CA . ARG A 1 159 ? -9.908 6.384 -13.442 1.00 78.81 159 ARG A CA 1
ATOM 1219 C C . ARG A 1 159 ? -10.430 7.738 -13.901 1.00 78.81 159 ARG A C 1
ATOM 1221 O O . ARG A 1 159 ? -10.559 8.656 -13.098 1.00 78.81 159 ARG A O 1
ATOM 1228 N N . LYS A 1 160 ? -10.745 7.896 -15.186 1.00 81.44 160 LYS A N 1
ATOM 1229 C CA . LYS A 1 160 ? -11.266 9.179 -15.697 1.00 81.44 160 LYS A CA 1
ATOM 1230 C C . LYS A 1 160 ? -12.695 9.422 -15.204 1.00 81.44 160 LYS A C 1
ATOM 1232 O O . LYS A 1 160 ? -13.073 10.550 -14.910 1.00 81.44 160 LYS A O 1
ATOM 1237 N N . GLU A 1 161 ? -13.467 8.351 -15.077 1.00 82.94 161 GLU A N 1
ATOM 1238 C CA . GLU A 1 161 ? -14.876 8.339 -14.696 1.00 82.94 161 GLU A CA 1
ATOM 1239 C C . GLU A 1 161 ? -15.117 8.486 -13.184 1.00 82.94 161 GLU A C 1
ATOM 1241 O O . GLU A 1 161 ? -16.240 8.761 -12.759 1.00 82.94 161 GLU A O 1
ATOM 1246 N N . ARG A 1 162 ? -14.082 8.312 -12.349 1.00 80.38 162 ARG A N 1
ATOM 1247 C CA . ARG A 1 162 ? -14.173 8.420 -10.886 1.00 80.38 162 ARG A CA 1
ATOM 1248 C C . ARG A 1 162 ? -12.973 9.167 -10.325 1.00 80.38 162 ARG A C 1
ATOM 1250 O O . ARG A 1 162 ? -11.834 8.848 -10.627 1.00 80.38 162 ARG A O 1
ATOM 1257 N N . LYS A 1 163 ? -13.216 10.129 -9.435 1.00 79.44 163 LYS A N 1
ATOM 1258 C CA . LYS A 1 163 ? -12.138 10.872 -8.773 1.00 79.44 163 LYS A CA 1
ATOM 1259 C C . LYS A 1 163 ? -11.331 9.947 -7.848 1.00 79.44 163 LYS A C 1
ATOM 1261 O O . LYS A 1 163 ? -11.805 9.605 -6.770 1.00 79.44 163 LYS A O 1
ATOM 1266 N N . GLY A 1 164 ? -10.101 9.609 -8.233 1.00 87.06 164 GLY A N 1
ATOM 1267 C CA . GLY A 1 164 ? -9.175 8.806 -7.423 1.00 87.06 164 GLY A CA 1
ATOM 1268 C C . GLY A 1 164 ? -9.262 7.298 -7.686 1.00 87.06 164 GLY A C 1
ATOM 1269 O O . GLY A 1 164 ? -9.855 6.869 -8.670 1.00 87.06 164 GLY A O 1
ATOM 1270 N N . SER A 1 165 ? -8.652 6.498 -6.803 1.00 93.19 165 SER A N 1
ATOM 1271 C CA . SER A 1 165 ? -8.590 5.030 -6.906 1.00 93.19 165 SER A CA 1
ATOM 1272 C C . SER A 1 165 ? -9.323 4.377 -5.723 1.00 93.19 165 SER A C 1
ATOM 1274 O O . SER A 1 165 ? -8.749 4.275 -4.634 1.00 93.19 165 SER A O 1
ATOM 1276 N N . PRO A 1 166 ? -10.594 3.948 -5.884 1.00 95.19 166 PRO A N 1
ATOM 1277 C CA . PRO A 1 166 ? -11.346 3.281 -4.817 1.00 95.19 166 PRO A CA 1
ATOM 1278 C C . PRO A 1 166 ? -10.635 2.029 -4.298 1.00 95.19 166 PRO A C 1
ATOM 1280 O O . PRO A 1 166 ? -10.595 1.794 -3.090 1.00 95.19 166 PRO A O 1
ATOM 1283 N N . LEU A 1 167 ? -10.024 1.273 -5.214 1.00 97.00 167 LEU A N 1
ATOM 1284 C CA . LEU A 1 167 ? -9.255 0.070 -4.921 1.00 97.00 167 LEU A CA 1
ATOM 1285 C C . LEU A 1 167 ? -8.047 0.363 -4.022 1.00 97.00 167 LEU A C 1
ATOM 1287 O O . LEU A 1 167 ? -7.901 -0.280 -2.983 1.00 97.00 167 LEU A O 1
ATOM 1291 N N . LEU A 1 168 ? -7.238 1.376 -4.353 1.00 96.81 168 LEU A N 1
ATOM 1292 C CA . LEU A 1 168 ? -6.106 1.778 -3.513 1.00 96.81 168 LEU A CA 1
ATOM 1293 C C . LEU A 1 168 ? -6.574 2.318 -2.153 1.00 96.81 168 LEU A C 1
ATOM 1295 O O . LEU A 1 168 ? -5.984 1.993 -1.127 1.00 96.81 168 LEU A O 1
ATOM 1299 N N . ASN A 1 169 ? -7.668 3.083 -2.117 1.00 96.19 169 ASN A N 1
ATOM 1300 C CA . ASN A 1 169 ? -8.219 3.614 -0.866 1.00 96.19 169 ASN A CA 1
ATOM 1301 C C . ASN A 1 169 ? -8.683 2.503 0.090 1.00 96.19 169 ASN A C 1
ATOM 1303 O O . ASN A 1 169 ? -8.480 2.608 1.300 1.00 96.19 169 ASN A O 1
ATOM 1307 N N . ILE A 1 170 ? -9.337 1.460 -0.431 1.00 97.75 170 ILE A N 1
ATOM 1308 C CA . ILE A 1 170 ? -9.760 0.298 0.364 1.00 97.75 170 ILE A CA 1
ATOM 1309 C C . ILE A 1 170 ? -8.570 -0.567 0.767 1.00 97.75 170 ILE A C 1
ATOM 1311 O O . ILE A 1 170 ? -8.538 -1.053 1.895 1.00 97.75 170 ILE A O 1
ATOM 1315 N N . TRP A 1 171 ? -7.581 -0.730 -0.111 1.00 98.25 171 TRP A N 1
ATOM 1316 C CA . TRP A 1 171 ? -6.344 -1.428 0.226 1.00 98.25 171 TRP A CA 1
ATOM 1317 C C . TRP A 1 171 ? -5.624 -0.753 1.391 1.00 98.25 171 TRP A C 1
ATOM 1319 O O . TRP A 1 171 ? -5.329 -1.396 2.391 1.00 98.25 171 TRP A O 1
ATOM 1329 N N . ARG A 1 172 ? -5.482 0.571 1.327 1.00 97.06 172 ARG A N 1
ATOM 1330 C CA . ARG A 1 172 ? -4.895 1.380 2.395 1.00 97.06 172 ARG A CA 1
ATOM 1331 C C . ARG A 1 172 ? -5.671 1.278 3.713 1.00 97.06 172 ARG A C 1
ATOM 1333 O O . ARG A 1 172 ? -5.061 1.163 4.770 1.00 97.06 172 ARG A O 1
ATOM 1340 N N . GLN A 1 173 ? -7.006 1.270 3.664 1.00 97.12 173 GLN A N 1
ATOM 1341 C CA . GLN A 1 173 ? -7.840 1.028 4.851 1.00 97.12 173 GLN A CA 1
ATOM 1342 C C . GLN A 1 173 ? -7.686 -0.380 5.416 1.00 97.12 173 GLN A C 1
ATOM 1344 O O . GLN A 1 173 ? -7.678 -0.541 6.631 1.00 97.12 173 GLN A O 1
ATOM 1349 N N . ARG A 1 174 ? -7.538 -1.395 4.560 1.00 97.69 174 ARG A N 1
ATOM 1350 C CA . ARG A 1 174 ? -7.252 -2.756 5.011 1.00 97.69 174 ARG A CA 1
ATOM 1351 C C . ARG A 1 174 ? -5.917 -2.809 5.744 1.00 97.69 174 ARG A C 1
ATOM 1353 O O . ARG A 1 174 ? -5.884 -3.315 6.856 1.00 97.69 174 ARG A O 1
ATOM 1360 N N . SER A 1 175 ? -4.867 -2.266 5.135 1.00 97.38 175 SER A N 1
ATOM 1361 C CA . SER A 1 175 ? -3.533 -2.179 5.727 1.00 97.38 175 SER A CA 1
ATOM 1362 C C . SER A 1 175 ? -3.556 -1.453 7.075 1.00 97.38 175 SER A C 1
ATOM 1364 O O . SER A 1 175 ? -2.912 -1.888 8.022 1.00 97.38 175 SER A O 1
ATOM 1366 N N . ASP A 1 176 ? -4.360 -0.392 7.202 1.00 96.00 176 ASP A N 1
ATOM 1367 C CA . ASP A 1 176 ? -4.548 0.322 8.469 1.00 96.00 176 ASP A CA 1
ATOM 1368 C C . ASP A 1 176 ? -5.299 -0.503 9.523 1.00 96.00 176 ASP A C 1
ATOM 1370 O O . ASP A 1 176 ? -4.952 -0.463 10.701 1.00 96.00 176 ASP A O 1
ATOM 1374 N N . ALA A 1 177 ? -6.298 -1.282 9.110 1.00 95.19 177 ALA A N 1
ATOM 1375 C CA . ALA A 1 177 ? -7.012 -2.199 9.994 1.00 95.19 177 ALA A CA 1
ATOM 1376 C C . ALA A 1 177 ? -6.118 -3.351 10.487 1.00 95.19 177 ALA A C 1
ATOM 1378 O O . ALA A 1 177 ? -6.296 -3.825 11.605 1.00 95.19 177 ALA A O 1
ATOM 1379 N N . THR A 1 178 ? -5.156 -3.796 9.672 1.00 94.50 178 THR A N 1
ATOM 1380 C CA . THR A 1 178 ? -4.196 -4.856 10.025 1.00 94.50 178 THR A CA 1
ATOM 1381 C C . THR A 1 178 ? -2.911 -4.335 10.662 1.00 94.50 178 THR A C 1
ATOM 1383 O O . THR A 1 178 ? -2.093 -5.141 11.086 1.00 94.50 178 THR A O 1
ATOM 1386 N N . GLY A 1 179 ? -2.704 -3.016 10.717 1.00 93.75 179 GLY A N 1
ATOM 1387 C CA . GLY A 1 179 ? -1.465 -2.427 11.230 1.00 93.75 179 GLY A CA 1
ATOM 1388 C C . GLY A 1 179 ? -0.230 -2.731 10.376 1.00 93.75 179 GLY A C 1
ATOM 1389 O O . GLY A 1 179 ? 0.883 -2.697 10.884 1.00 93.75 179 GLY A O 1
ATOM 1390 N N . THR A 1 180 ? -0.404 -3.028 9.088 1.00 95.75 180 THR A N 1
ATOM 1391 C CA . THR A 1 180 ? 0.686 -3.380 8.164 1.00 95.75 180 THR A CA 1
ATOM 1392 C C . THR A 1 180 ? 0.909 -2.264 7.154 1.00 95.75 180 THR A C 1
ATOM 1394 O O . THR A 1 180 ? -0.038 -1.580 6.782 1.00 95.75 180 THR A O 1
ATOM 1397 N N . ALA A 1 181 ? 2.120 -2.119 6.616 1.00 96.75 181 ALA A N 1
ATOM 1398 C CA . ALA A 1 181 ? 2.354 -1.222 5.484 1.00 96.75 181 ALA A CA 1
ATOM 1399 C C . ALA A 1 181 ? 1.491 -1.614 4.266 1.00 96.75 181 ALA A C 1
ATOM 1401 O O . ALA A 1 181 ? 1.180 -2.789 4.052 1.00 96.75 181 ALA A O 1
ATOM 1402 N N . ALA A 1 182 ? 1.096 -0.631 3.458 1.00 97.88 182 ALA A N 1
ATOM 1403 C CA . ALA A 1 182 ? 0.361 -0.880 2.223 1.00 97.88 182 ALA A CA 1
ATOM 1404 C C . ALA A 1 182 ? 1.344 -0.993 1.056 1.00 97.88 182 ALA A C 1
ATOM 1406 O O . ALA A 1 182 ? 1.948 -0.001 0.663 1.00 97.88 182 ALA A O 1
ATOM 1407 N N . VAL A 1 183 ? 1.476 -2.191 0.484 1.00 98.19 183 VAL A N 1
ATOM 1408 C CA . VAL A 1 183 ? 2.323 -2.445 -0.693 1.00 98.19 183 VAL A CA 1
ATOM 1409 C C . VAL A 1 183 ? 1.452 -2.549 -1.940 1.00 98.19 183 VAL A C 1
ATOM 1411 O O . VAL A 1 183 ? 0.439 -3.258 -1.933 1.00 98.19 183 VAL A O 1
ATOM 1414 N N . TRP A 1 184 ? 1.830 -1.868 -3.020 1.00 98.25 184 TRP A N 1
ATOM 1415 C CA . TRP A 1 184 ? 1.204 -2.056 -4.326 1.00 98.25 184 TRP A CA 1
ATOM 1416 C C . TRP A 1 184 ? 2.196 -1.951 -5.482 1.00 98.25 184 TRP A C 1
ATOM 1418 O O . TRP A 1 184 ? 3.240 -1.313 -5.393 1.00 98.25 184 TRP A O 1
ATOM 1428 N N . LEU A 1 185 ? 1.838 -2.594 -6.586 1.00 97.50 185 LEU A N 1
ATOM 1429 C CA . LEU A 1 185 ? 2.554 -2.605 -7.849 1.00 97.50 185 LEU A CA 1
ATOM 1430 C C . LEU A 1 185 ? 1.751 -1.812 -8.881 1.00 97.50 185 LEU A C 1
ATOM 1432 O O . LEU A 1 185 ? 0.640 -2.199 -9.239 1.00 97.50 185 LEU A O 1
ATOM 1436 N N . GLU A 1 186 ? 2.320 -0.720 -9.368 1.00 95.94 186 GLU A N 1
ATOM 1437 C CA . GLU A 1 186 ? 1.806 0.065 -10.485 1.00 95.94 186 GLU A CA 1
ATOM 1438 C C . GLU A 1 186 ? 2.403 -0.455 -11.790 1.00 95.94 186 GLU A C 1
ATOM 1440 O O . GLU A 1 186 ? 3.606 -0.343 -12.028 1.00 95.94 186 GLU A O 1
ATOM 1445 N N . LEU A 1 187 ? 1.554 -1.024 -12.639 1.00 95.25 187 LEU A N 1
ATOM 1446 C CA . LEU A 1 187 ? 1.943 -1.510 -13.953 1.00 95.25 187 LEU A CA 1
ATOM 1447 C C . LEU A 1 187 ? 1.997 -0.341 -14.936 1.00 95.25 187 LEU A C 1
ATOM 1449 O O . LEU A 1 187 ? 1.000 0.357 -15.142 1.00 95.25 187 LEU A O 1
ATOM 1453 N N . GLY A 1 188 ? 3.154 -0.137 -15.556 1.00 91.06 188 GLY A N 1
ATOM 1454 C CA . GLY A 1 188 ? 3.328 0.816 -16.636 1.00 91.06 188 GLY A CA 1
ATOM 1455 C C . GLY A 1 188 ? 2.481 0.425 -17.847 1.00 91.06 188 GLY A C 1
ATOM 1456 O O . GLY A 1 188 ? 2.357 -0.753 -18.205 1.00 91.06 188 GLY A O 1
ATOM 1457 N N . ALA A 1 189 ? 1.891 1.433 -18.487 1.00 85.25 189 ALA A N 1
ATOM 1458 C CA . ALA A 1 189 ? 1.205 1.267 -19.760 1.00 85.25 189 ALA A CA 1
ATOM 1459 C C . ALA A 1 189 ? 2.220 1.334 -20.910 1.00 85.25 189 ALA A C 1
ATOM 1461 O O . ALA A 1 189 ? 3.127 2.169 -20.890 1.00 85.25 189 ALA A O 1
ATOM 1462 N N . ALA A 1 190 ? 2.046 0.487 -21.926 1.00 75.12 190 ALA A N 1
ATOM 1463 C CA . ALA A 1 190 ? 2.797 0.610 -23.172 1.00 75.12 190 ALA A CA 1
ATOM 1464 C C . ALA A 1 190 ? 2.524 1.988 -23.805 1.00 75.12 190 ALA A C 1
ATOM 1466 O O . ALA A 1 190 ? 1.371 2.415 -23.872 1.00 75.12 190 ALA A O 1
ATOM 1467 N N . GLY A 1 191 ? 3.578 2.701 -24.213 1.00 68.50 191 GLY A N 1
ATOM 1468 C CA . GLY A 1 191 ? 3.467 4.075 -24.723 1.00 68.50 191 GLY A CA 1
ATOM 1469 C C . GLY A 1 191 ? 3.155 5.136 -23.657 1.00 68.50 191 GLY A C 1
ATOM 1470 O O . GLY A 1 191 ? 2.841 6.275 -23.997 1.00 68.50 191 GLY A O 1
ATOM 1471 N N . GLY A 1 192 ? 3.217 4.788 -22.366 1.00 77.38 192 GLY A N 1
ATOM 1472 C CA . GLY A 1 192 ? 3.123 5.764 -21.284 1.00 77.38 192 GLY A CA 1
ATOM 1473 C C . GLY A 1 192 ? 4.339 6.702 -21.242 1.00 77.38 192 GLY A C 1
ATOM 1474 O O . GLY A 1 192 ? 5.395 6.374 -21.770 1.00 77.38 192 GLY A O 1
ATOM 1475 N N . PRO A 1 193 ? 4.253 7.849 -20.545 1.00 76.88 193 PRO A N 1
ATOM 1476 C CA . PRO A 1 193 ? 5.355 8.817 -20.452 1.00 76.88 193 PRO A CA 1
ATOM 1477 C C . PRO A 1 193 ? 6.581 8.298 -19.679 1.00 76.88 193 PRO A C 1
ATOM 1479 O O . PRO A 1 193 ? 7.584 8.997 -19.579 1.00 76.88 193 PRO A O 1
ATOM 1482 N N . ARG A 1 194 ? 6.486 7.105 -19.078 1.00 79.12 194 ARG A N 1
ATOM 1483 C CA . ARG A 1 194 ? 7.567 6.434 -18.356 1.00 79.12 194 ARG A CA 1
ATOM 1484 C C . ARG A 1 194 ? 7.879 5.107 -19.030 1.00 79.12 194 ARG A C 1
ATOM 1486 O O . ARG A 1 194 ? 7.265 4.086 -18.720 1.00 79.12 194 ARG A O 1
ATOM 1493 N N . THR A 1 195 ? 8.833 5.151 -19.944 1.00 82.88 195 THR A N 1
ATOM 1494 C CA . THR A 1 195 ? 9.429 3.973 -20.566 1.00 82.88 195 THR A CA 1
ATOM 1495 C C . THR A 1 195 ? 10.907 3.915 -20.223 1.00 82.88 195 THR A C 1
ATOM 1497 O O . THR A 1 195 ? 11.551 4.952 -20.049 1.00 82.88 195 THR A O 1
ATOM 1500 N N . ALA A 1 196 ? 11.447 2.707 -20.128 1.00 82.12 196 ALA A N 1
ATOM 1501 C CA . ALA A 1 196 ? 12.880 2.503 -20.036 1.00 82.12 196 ALA A CA 1
ATOM 1502 C C . ALA A 1 196 ? 13.560 2.914 -21.356 1.00 82.12 196 ALA A C 1
ATOM 1504 O O . ALA A 1 196 ? 12.900 3.240 -22.347 1.00 82.12 196 ALA A O 1
ATOM 1505 N N . ALA A 1 197 ? 14.896 2.909 -21.371 1.00 82.06 197 ALA A N 1
ATOM 1506 C CA . ALA A 1 197 ? 15.681 3.282 -22.551 1.00 82.06 197 ALA A CA 1
ATOM 1507 C C . ALA A 1 197 ? 15.393 2.395 -23.779 1.00 82.06 197 ALA A C 1
ATOM 1509 O O . ALA A 1 197 ? 15.571 2.837 -24.908 1.00 82.06 197 ALA A O 1
ATOM 1510 N N . ASP A 1 198 ? 14.921 1.166 -23.559 1.00 83.75 198 ASP A N 1
ATOM 1511 C CA . ASP A 1 198 ? 14.515 0.213 -24.597 1.00 83.75 198 ASP A CA 1
ATOM 1512 C C . ASP A 1 198 ? 13.042 0.365 -25.035 1.00 83.75 198 ASP A C 1
ATOM 1514 O O . ASP A 1 198 ? 12.550 -0.422 -25.842 1.00 83.75 198 ASP A O 1
ATOM 1518 N N . GLY A 1 199 ? 12.319 1.358 -24.505 1.00 85.56 199 GLY A N 1
ATOM 1519 C CA . GLY A 1 199 ? 10.905 1.600 -24.798 1.00 85.56 199 GLY A CA 1
ATOM 1520 C C . GLY A 1 199 ? 9.923 0.720 -24.016 1.00 85.56 199 GLY A C 1
ATOM 1521 O O . GLY A 1 199 ? 8.710 0.894 -24.154 1.00 85.56 199 GLY A O 1
ATOM 1522 N N . SER A 1 200 ? 10.400 -0.199 -23.171 1.00 84.81 200 SER A N 1
ATOM 1523 C CA . SER A 1 200 ? 9.530 -1.031 -22.335 1.00 84.81 200 SER A CA 1
ATOM 1524 C C . SER A 1 200 ? 8.873 -0.211 -21.209 1.00 84.81 200 SER A C 1
ATOM 1526 O O . SER A 1 200 ? 9.440 0.784 -20.745 1.00 84.81 200 SER A O 1
ATOM 1528 N N . PRO A 1 201 ? 7.653 -0.567 -20.765 1.00 89.62 201 PRO A N 1
ATOM 1529 C CA . PRO A 1 201 ? 6.987 0.151 -19.681 1.00 89.62 201 PRO A CA 1
ATOM 1530 C C . PRO A 1 201 ? 7.721 -0.047 -18.348 1.00 89.62 201 PRO A C 1
ATOM 1532 O O . PRO A 1 201 ? 8.034 -1.177 -17.974 1.00 89.62 201 PRO A O 1
ATOM 1535 N N . ILE A 1 202 ? 7.929 1.043 -17.601 1.00 90.19 202 ILE A N 1
ATOM 1536 C CA . ILE A 1 202 ? 8.501 0.980 -16.248 1.00 90.19 202 ILE A CA 1
ATOM 1537 C C . ILE A 1 202 ? 7.381 0.674 -15.252 1.00 90.19 202 ILE A C 1
ATOM 1539 O O . ILE A 1 202 ? 6.467 1.480 -15.057 1.00 90.19 202 ILE A O 1
ATOM 1543 N N . ASP A 1 203 ? 7.471 -0.484 -14.604 1.00 93.88 203 ASP A N 1
ATOM 1544 C CA . ASP A 1 203 ? 6.604 -0.855 -13.490 1.00 93.88 203 ASP A CA 1
ATOM 1545 C C . ASP A 1 203 ? 7.203 -0.311 -12.169 1.00 93.88 203 ASP A C 1
ATOM 1547 O O . ASP A 1 203 ? 8.421 -0.297 -11.970 1.00 93.88 203 ASP A O 1
ATOM 1551 N N . THR A 1 204 ? 6.358 0.163 -11.249 1.00 93.44 204 THR A N 1
ATOM 1552 C CA . THR A 1 204 ? 6.786 0.765 -9.971 1.00 93.44 204 THR A CA 1
ATOM 1553 C C . THR A 1 204 ? 6.154 0.042 -8.790 1.00 93.44 204 THR A C 1
ATOM 1555 O O . THR A 1 204 ? 4.932 -0.031 -8.693 1.00 93.44 204 THR A O 1
ATOM 1558 N N . CYS A 1 205 ? 6.965 -0.430 -7.848 1.00 95.69 205 CYS A N 1
ATOM 1559 C CA . CYS A 1 205 ? 6.483 -0.850 -6.535 1.00 95.69 205 CYS A CA 1
ATOM 1560 C C . CYS A 1 205 ? 6.419 0.357 -5.604 1.00 95.69 205 CYS A C 1
ATOM 1562 O O . CYS A 1 205 ? 7.367 1.133 -5.520 1.00 95.69 205 CYS A O 1
ATOM 1564 N N . ALA A 1 206 ? 5.318 0.508 -4.888 1.00 95.12 206 ALA A N 1
ATOM 1565 C CA . ALA A 1 206 ? 5.115 1.569 -3.924 1.00 95.12 206 ALA A CA 1
ATOM 1566 C C . ALA A 1 206 ? 4.725 0.988 -2.563 1.00 95.12 206 ALA A C 1
ATOM 1568 O O . ALA A 1 206 ? 4.050 -0.042 -2.473 1.00 95.12 206 ALA A O 1
ATOM 1569 N N . VAL A 1 207 ? 5.188 1.647 -1.506 1.00 96.00 207 VAL A N 1
ATOM 1570 C CA . VAL A 1 207 ? 4.977 1.258 -0.114 1.00 96.00 207 VAL A CA 1
ATOM 1571 C C . VAL A 1 207 ? 4.519 2.482 0.658 1.00 96.00 207 VAL A C 1
ATOM 1573 O O . VAL A 1 207 ? 5.309 3.396 0.864 1.00 96.00 207 VAL A O 1
ATOM 1576 N N . ASP A 1 208 ? 3.273 2.495 1.118 1.00 96.19 208 ASP A N 1
ATOM 1577 C CA . ASP A 1 208 ? 2.782 3.501 2.059 1.00 96.19 208 ASP A CA 1
ATOM 1578 C C . ASP A 1 208 ? 2.925 3.002 3.496 1.00 96.19 208 ASP A C 1
ATOM 1580 O O . ASP A 1 208 ? 2.403 1.949 3.877 1.00 96.19 208 ASP A O 1
ATOM 1584 N N . LEU A 1 209 ? 3.637 3.791 4.293 1.00 95.19 209 LEU A N 1
ATOM 1585 C CA . LEU A 1 209 ? 3.969 3.510 5.684 1.00 95.19 209 LEU A CA 1
ATOM 1586 C C . LEU A 1 209 ? 2.986 4.157 6.668 1.00 95.19 209 LEU A C 1
ATOM 1588 O O . LEU A 1 209 ? 3.009 3.828 7.852 1.00 95.19 209 LEU A O 1
ATOM 1592 N N . ALA A 1 210 ? 2.092 5.034 6.200 1.00 94.12 210 ALA A N 1
ATOM 1593 C CA . ALA A 1 210 ? 1.096 5.697 7.042 1.00 94.12 210 ALA A CA 1
ATOM 1594 C C . ALA A 1 210 ? 0.226 4.723 7.872 1.00 94.12 210 ALA A C 1
ATOM 1596 O O . ALA A 1 210 ? -0.022 5.014 9.046 1.00 94.12 210 ALA A O 1
ATOM 1597 N N . PRO A 1 211 ? -0.195 3.553 7.338 1.00 95.44 211 PRO A N 1
ATOM 1598 C CA . PRO A 1 211 ? -0.939 2.547 8.101 1.00 95.44 211 PRO A CA 1
ATOM 1599 C C . PRO A 1 211 ? -0.236 2.009 9.357 1.00 95.44 211 PRO A C 1
ATOM 1601 O O . PRO A 1 211 ? -0.892 1.453 10.237 1.00 95.44 211 PRO A O 1
ATOM 1604 N N . LEU A 1 212 ? 1.086 2.172 9.476 1.00 93.44 212 LEU A N 1
ATOM 1605 C CA . LEU A 1 212 ? 1.834 1.749 10.663 1.00 93.44 212 LEU A CA 1
ATOM 1606 C C . LEU A 1 212 ? 1.537 2.653 11.872 1.00 93.44 212 LEU A C 1
ATOM 1608 O O . LEU A 1 212 ? 1.621 2.190 13.004 1.00 93.44 212 LEU A O 1
ATOM 1612 N N . ARG A 1 213 ? 1.099 3.906 11.645 1.00 92.12 213 ARG A N 1
ATOM 1613 C CA . ARG A 1 213 ? 0.700 4.897 12.674 1.00 92.12 213 ARG A CA 1
ATOM 1614 C C . ARG A 1 213 ? 1.784 5.250 13.702 1.00 92.12 213 ARG A C 1
ATOM 1616 O O . ARG A 1 213 ? 1.482 5.861 14.727 1.00 92.12 213 ARG A O 1
ATOM 1623 N N . ASP A 1 214 ? 3.029 4.887 13.423 1.00 89.38 214 ASP A N 1
ATOM 1624 C CA . ASP A 1 214 ? 4.179 5.131 14.283 1.00 89.38 214 ASP A CA 1
ATOM 1625 C C . ASP A 1 214 ? 5.396 5.483 13.419 1.00 89.38 214 ASP A C 1
ATOM 1627 O O . ASP A 1 214 ? 5.805 4.708 12.550 1.00 89.38 214 ASP A O 1
ATOM 1631 N N . GLY A 1 215 ? 5.953 6.677 13.634 1.00 86.19 215 GLY A N 1
ATOM 1632 C CA . GLY A 1 215 ? 7.069 7.194 12.845 1.00 86.19 215 GLY A CA 1
ATOM 1633 C C . GLY A 1 215 ? 8.363 6.389 13.008 1.00 86.19 215 GLY A C 1
ATOM 1634 O O . GLY A 1 215 ? 9.087 6.194 12.032 1.00 86.19 215 GLY A O 1
ATOM 1635 N N . THR A 1 216 ? 8.652 5.867 14.202 1.00 86.25 216 THR A N 1
ATOM 1636 C CA . THR A 1 216 ? 9.851 5.051 14.458 1.00 86.25 216 THR A CA 1
ATOM 1637 C C . THR A 1 216 ? 9.737 3.696 13.770 1.00 86.25 216 THR A C 1
ATOM 1639 O O . THR A 1 216 ? 10.674 3.231 13.115 1.00 86.25 216 THR A O 1
ATOM 1642 N N . VAL A 1 217 ? 8.566 3.072 13.860 1.00 88.94 217 VAL A N 1
ATOM 1643 C CA . VAL A 1 217 ? 8.254 1.835 13.146 1.00 88.94 217 VAL A CA 1
ATOM 1644 C C . VAL A 1 217 ? 8.328 2.048 11.633 1.00 88.94 217 VAL A C 1
ATOM 1646 O O . VAL A 1 217 ? 8.972 1.258 10.940 1.00 88.94 217 VAL A O 1
ATOM 1649 N N . ALA A 1 218 ? 7.751 3.140 11.125 1.00 90.38 218 ALA A N 1
ATOM 1650 C CA . ALA A 1 218 ? 7.812 3.504 9.714 1.00 90.38 218 ALA A CA 1
ATOM 1651 C C . ALA A 1 218 ? 9.259 3.667 9.221 1.00 90.38 218 ALA A C 1
ATOM 1653 O O . ALA A 1 218 ? 9.594 3.166 8.152 1.00 90.38 218 ALA A O 1
ATOM 1654 N N . GLN A 1 219 ? 10.153 4.277 10.004 1.00 87.38 219 GLN A N 1
ATOM 1655 C CA . GLN A 1 219 ? 11.573 4.391 9.644 1.00 87.38 219 GLN A CA 1
ATOM 1656 C C . GLN A 1 219 ? 12.270 3.026 9.539 1.00 87.38 219 GLN A C 1
ATOM 1658 O O . GLN A 1 219 ? 13.012 2.781 8.583 1.00 87.38 219 GLN A O 1
ATOM 1663 N N . ARG A 1 220 ? 12.021 2.104 10.482 1.00 89.38 220 ARG A N 1
ATOM 1664 C CA . ARG A 1 220 ? 12.571 0.735 10.413 1.00 89.38 220 ARG A CA 1
ATOM 1665 C C . ARG A 1 220 ? 12.040 -0.019 9.192 1.00 89.38 220 ARG A C 1
ATOM 1667 O O . ARG A 1 220 ? 12.821 -0.664 8.489 1.00 89.38 220 ARG A O 1
ATOM 1674 N N . ALA A 1 221 ? 10.742 0.111 8.920 1.00 92.25 221 ALA A N 1
ATOM 1675 C CA . ALA A 1 221 ? 10.079 -0.454 7.749 1.00 92.25 221 ALA A CA 1
ATOM 1676 C C . ALA A 1 221 ? 10.645 0.103 6.436 1.00 92.25 221 ALA A C 1
ATOM 1678 O O . ALA A 1 221 ? 10.943 -0.665 5.524 1.00 92.25 221 ALA A O 1
ATOM 1679 N N . LEU A 1 222 ? 10.898 1.412 6.363 1.00 91.56 222 LEU A N 1
ATOM 1680 C CA . LEU A 1 222 ? 11.528 2.052 5.210 1.00 91.56 222 LEU A CA 1
ATOM 1681 C C . LEU A 1 222 ? 12.930 1.492 4.946 1.00 91.56 222 LEU A C 1
ATOM 1683 O O . LEU A 1 222 ? 13.266 1.157 3.811 1.00 91.56 222 LEU A O 1
ATOM 1687 N N . ALA A 1 223 ? 13.739 1.337 5.996 1.00 90.06 223 ALA A N 1
ATOM 1688 C CA . ALA A 1 223 ? 15.074 0.760 5.877 1.00 90.06 223 ALA A CA 1
ATOM 1689 C C . ALA A 1 223 ? 15.032 -0.713 5.430 1.00 90.06 223 ALA A C 1
ATOM 1691 O O . ALA A 1 223 ? 15.888 -1.145 4.656 1.00 90.06 223 ALA A O 1
ATOM 1692 N N . ALA A 1 224 ? 14.052 -1.491 5.902 1.00 93.25 224 ALA A N 1
ATOM 1693 C CA . ALA A 1 224 ? 13.833 -2.865 5.452 1.00 93.25 224 ALA A CA 1
ATOM 1694 C C . ALA A 1 224 ? 13.420 -2.921 3.974 1.00 93.25 224 ALA A C 1
ATOM 1696 O O . ALA A 1 224 ? 14.028 -3.667 3.206 1.00 93.25 224 ALA A O 1
ATOM 1697 N N . ALA A 1 225 ? 12.473 -2.076 3.561 1.00 94.00 225 ALA A N 1
ATOM 1698 C CA . ALA A 1 225 ? 12.031 -1.960 2.175 1.00 94.00 225 ALA A CA 1
ATOM 1699 C C . ALA A 1 225 ? 13.183 -1.572 1.234 1.00 94.00 225 ALA A C 1
ATOM 1701 O O . ALA A 1 225 ? 13.369 -2.202 0.198 1.00 94.00 225 ALA A O 1
ATOM 1702 N N . ALA A 1 226 ? 14.015 -0.599 1.620 1.00 91.31 226 ALA A N 1
ATOM 1703 C CA . ALA A 1 226 ? 15.176 -0.189 0.832 1.00 91.31 226 ALA A CA 1
ATOM 1704 C C . ALA A 1 226 ? 16.189 -1.334 0.639 1.00 91.31 226 ALA A C 1
ATOM 1706 O O . ALA A 1 226 ? 16.704 -1.523 -0.462 1.00 91.31 226 ALA A O 1
ATOM 1707 N N . ARG A 1 227 ? 16.446 -2.138 1.683 1.00 92.75 227 ARG A N 1
ATOM 1708 C CA . ARG A 1 227 ? 17.310 -3.328 1.574 1.00 92.75 227 ARG A CA 1
ATOM 1709 C C . ARG A 1 227 ? 16.714 -4.390 0.653 1.00 92.75 227 ARG A C 1
ATOM 1711 O O . ARG A 1 227 ? 17.446 -4.944 -0.160 1.00 92.75 227 ARG A O 1
ATOM 1718 N N . ALA A 1 228 ? 15.411 -4.648 0.765 1.00 94.00 228 ALA A N 1
ATOM 1719 C CA . ALA A 1 228 ? 14.704 -5.594 -0.096 1.00 94.00 228 ALA A CA 1
ATOM 1720 C C . ALA A 1 228 ? 14.675 -5.138 -1.564 1.00 94.00 228 ALA A C 1
ATOM 1722 O O . ALA A 1 228 ? 14.731 -5.969 -2.465 1.00 94.00 228 ALA A O 1
ATOM 1723 N N . ALA A 1 229 ? 14.639 -3.826 -1.812 1.00 93.50 229 ALA A N 1
ATOM 1724 C CA . ALA A 1 229 ? 14.604 -3.259 -3.156 1.00 93.50 229 ALA A CA 1
ATOM 1725 C C . ALA A 1 229 ? 15.957 -3.237 -3.877 1.00 93.50 229 ALA A C 1
ATOM 1727 O O . ALA A 1 229 ? 15.987 -3.284 -5.107 1.00 93.50 229 ALA A O 1
ATOM 1728 N N . ALA A 1 230 ? 17.068 -3.211 -3.137 1.00 91.56 230 ALA A N 1
ATOM 1729 C CA . ALA A 1 230 ? 18.412 -3.060 -3.697 1.00 91.56 230 ALA A CA 1
ATOM 1730 C C . ALA A 1 230 ? 18.768 -4.038 -4.847 1.00 91.56 230 ALA A C 1
ATOM 1732 O O . ALA A 1 230 ? 19.387 -3.590 -5.813 1.00 91.56 230 ALA A O 1
ATOM 1733 N N . PRO A 1 231 ? 18.377 -5.333 -4.831 1.00 93.19 231 PRO A N 1
ATOM 1734 C CA . PRO A 1 231 ? 18.667 -6.264 -5.932 1.00 93.19 231 PRO A CA 1
ATOM 1735 C C . PRO A 1 231 ? 17.879 -6.001 -7.228 1.00 93.19 231 PRO A C 1
ATOM 1737 O O . PRO A 1 231 ? 18.241 -6.521 -8.291 1.00 93.19 231 PRO A O 1
ATOM 1740 N N . TYR A 1 232 ? 16.788 -5.236 -7.139 1.00 91.19 232 TYR A N 1
ATOM 1741 C CA . TYR A 1 232 ? 15.812 -5.023 -8.213 1.00 91.19 232 TYR A CA 1
ATOM 1742 C C . TYR A 1 232 ? 15.927 -3.644 -8.864 1.00 91.19 232 TYR A C 1
ATOM 1744 O O . TYR A 1 232 ? 15.491 -3.463 -10.002 1.00 91.19 232 TYR A O 1
ATOM 1752 N N . THR A 1 233 ? 16.520 -2.678 -8.162 1.00 81.12 233 THR A N 1
ATOM 1753 C CA . THR A 1 233 ? 16.747 -1.327 -8.676 1.00 81.12 233 THR A CA 1
ATOM 1754 C C . THR A 1 233 ? 17.926 -1.301 -9.658 1.00 81.12 233 THR A C 1
ATOM 1756 O O . THR A 1 233 ? 18.982 -1.859 -9.345 1.00 81.12 233 THR A O 1
ATOM 1759 N N . PRO A 1 234 ? 17.793 -0.666 -10.840 1.00 77.81 234 PRO A N 1
ATOM 1760 C CA . PRO A 1 234 ? 18.902 -0.512 -11.778 1.00 77.81 234 PRO A CA 1
ATOM 1761 C C . PRO A 1 234 ? 20.101 0.188 -11.122 1.00 77.81 234 PRO A C 1
ATOM 1763 O O . PRO A 1 234 ? 19.932 1.125 -10.341 1.00 77.81 234 PRO A O 1
ATOM 1766 N N . ALA A 1 235 ? 21.323 -0.223 -11.466 1.00 72.25 235 ALA A N 1
ATOM 1767 C CA . ALA A 1 235 ? 22.520 0.493 -11.034 1.00 72.25 235 ALA A CA 1
ATOM 1768 C C . ALA A 1 235 ? 22.480 1.933 -11.575 1.00 72.25 235 ALA A C 1
ATOM 1770 O O . ALA A 1 235 ? 22.336 2.141 -12.778 1.00 72.25 235 ALA A O 1
ATOM 1771 N N . GLY A 1 236 ? 22.572 2.920 -10.683 1.00 62.03 236 GLY A N 1
ATOM 1772 C CA . GLY A 1 236 ? 22.459 4.335 -11.046 1.00 62.03 236 GLY A CA 1
ATOM 1773 C C . GLY A 1 236 ? 21.025 4.856 -11.177 1.00 62.03 236 GLY A C 1
ATOM 1774 O O . GLY A 1 236 ? 20.859 6.039 -11.465 1.00 62.03 236 GLY A O 1
ATOM 1775 N N . ALA A 1 237 ? 20.000 4.031 -10.927 1.00 61.72 237 ALA A N 1
ATOM 1776 C CA . ALA A 1 237 ? 18.673 4.565 -10.656 1.00 61.72 237 ALA A CA 1
ATOM 1777 C C . ALA A 1 237 ? 18.773 5.445 -9.409 1.00 61.72 237 ALA A C 1
ATOM 1779 O O . ALA A 1 237 ? 19.216 4.994 -8.349 1.00 61.72 237 ALA A O 1
ATOM 1780 N N . GLU A 1 238 ? 18.405 6.715 -9.556 1.00 54.50 238 GLU A N 1
ATOM 1781 C CA . GLU A 1 238 ? 18.245 7.611 -8.424 1.00 54.50 238 GLU A CA 1
ATOM 1782 C C . GLU A 1 238 ? 17.132 6.993 -7.569 1.00 54.50 238 GLU A C 1
ATOM 1784 O O . GLU A 1 238 ? 15.959 7.030 -7.943 1.00 54.50 238 GLU A O 1
ATOM 1789 N N . LEU A 1 239 ? 17.501 6.325 -6.467 1.00 54.09 239 LEU A N 1
ATOM 1790 C CA . LEU A 1 239 ? 16.540 5.982 -5.424 1.00 54.09 239 LEU A CA 1
ATOM 1791 C C . LEU A 1 239 ? 15.844 7.297 -5.107 1.00 54.09 239 LEU A C 1
ATOM 1793 O O . LEU A 1 239 ? 16.510 8.204 -4.609 1.00 54.09 239 LEU A O 1
ATOM 1797 N N . VAL A 1 240 ? 14.562 7.414 -5.476 1.00 54.16 240 VAL A N 1
ATOM 1798 C CA . VAL A 1 240 ? 13.767 8.617 -5.224 1.00 54.16 240 VAL A CA 1
ATOM 1799 C C . VAL A 1 240 ? 14.014 8.980 -3.774 1.00 54.16 240 VAL A C 1
ATOM 1801 O O . VAL A 1 240 ? 13.716 8.173 -2.896 1.00 54.16 240 VAL A O 1
ATOM 1804 N N . ASP A 1 241 ? 14.678 10.123 -3.593 1.00 50.06 241 ASP A N 1
ATOM 1805 C CA . ASP A 1 241 ? 15.466 10.456 -2.414 1.00 50.06 241 ASP A CA 1
ATOM 1806 C C . ASP A 1 241 ? 14.769 9.989 -1.130 1.00 50.06 241 ASP A C 1
ATOM 1808 O O . ASP A 1 241 ? 13.802 10.592 -0.660 1.00 50.06 241 ASP A O 1
ATOM 1812 N N . LEU A 1 242 ? 15.244 8.868 -0.577 1.00 49.97 242 LEU A N 1
ATOM 1813 C CA . LEU A 1 242 ? 14.739 8.326 0.682 1.00 49.97 242 LEU A CA 1
ATOM 1814 C C . LEU A 1 242 ? 14.876 9.375 1.796 1.00 49.97 242 LEU A C 1
ATOM 1816 O O . LEU A 1 242 ? 14.067 9.379 2.720 1.00 49.97 242 LEU A O 1
ATOM 1820 N N . ALA A 1 243 ? 15.841 10.298 1.689 1.00 41.09 243 ALA A N 1
ATOM 1821 C CA . ALA A 1 243 ? 15.978 11.426 2.599 1.00 41.09 243 ALA A CA 1
ATOM 1822 C C . ALA A 1 243 ? 14.924 12.519 2.345 1.00 41.09 243 ALA A C 1
ATOM 1824 O O . ALA A 1 243 ? 14.471 13.125 3.309 1.00 41.09 243 ALA A O 1
ATOM 1825 N N . ALA A 1 244 ? 14.438 12.720 1.117 1.00 45.53 244 ALA A N 1
ATOM 1826 C CA . ALA A 1 244 ? 13.269 13.571 0.853 1.00 45.53 244 ALA A CA 1
ATOM 1827 C C . ALA A 1 244 ? 11.957 12.937 1.353 1.00 45.53 244 ALA A C 1
ATOM 1829 O O . ALA A 1 244 ? 11.024 13.647 1.715 1.00 45.53 244 ALA A O 1
ATOM 1830 N N . LEU A 1 245 ? 11.899 11.605 1.434 1.00 46.06 245 LEU A N 1
ATOM 1831 C CA . LEU A 1 245 ? 10.800 10.851 2.054 1.00 46.06 245 LEU A CA 1
ATOM 1832 C C . LEU A 1 245 ? 10.810 10.915 3.587 1.00 46.06 245 LEU A C 1
ATOM 1834 O O . LEU A 1 245 ? 9.762 10.818 4.223 1.00 46.06 245 LEU A O 1
ATOM 1838 N N . VAL A 1 246 ? 11.994 11.098 4.172 1.00 44.16 246 VAL A N 1
ATOM 1839 C CA . VAL A 1 246 ? 12.190 11.373 5.602 1.00 44.16 246 VAL A CA 1
ATOM 1840 C C . VAL A 1 246 ? 12.012 12.869 5.918 1.00 44.16 246 VAL A C 1
ATOM 1842 O O . VAL A 1 246 ? 11.794 13.217 7.075 1.00 44.16 246 VAL A O 1
ATOM 1845 N N . VAL A 1 247 ? 12.061 13.758 4.915 1.00 37.72 247 VAL A N 1
ATOM 1846 C CA . VAL A 1 247 ? 12.119 15.218 5.104 1.00 37.72 247 VAL A CA 1
ATOM 1847 C C . VAL A 1 247 ? 11.247 15.952 4.072 1.00 37.72 247 VAL A C 1
ATOM 1849 O O . VAL A 1 247 ? 11.722 16.737 3.251 1.00 37.72 247 VAL A O 1
ATOM 1852 N N . GLY A 1 248 ? 9.937 15.719 4.120 1.00 39.56 248 GLY A N 1
ATOM 1853 C CA . GLY A 1 248 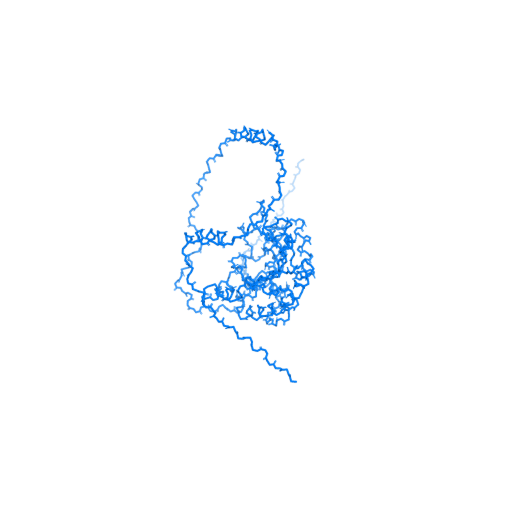? 8.978 16.735 3.688 1.00 39.56 248 GLY A CA 1
ATOM 1854 C C . GLY A 1 248 ? 8.858 17.760 4.812 1.00 39.56 248 GLY A C 1
ATOM 1855 O O . GLY A 1 248 ? 8.023 17.579 5.684 1.00 39.56 248 GLY A O 1
ATOM 1856 N N . ASP A 1 249 ? 9.731 18.772 4.812 1.00 43.34 249 ASP A N 1
ATOM 1857 C CA . ASP A 1 249 ? 10.058 19.622 5.970 1.00 43.34 249 ASP A CA 1
ATOM 1858 C C . ASP A 1 249 ? 10.670 18.827 7.145 1.00 43.34 249 ASP A C 1
ATOM 1860 O O . ASP A 1 249 ? 10.454 17.637 7.323 1.00 43.34 249 ASP A O 1
ATOM 1864 N N . ALA A 1 250 ? 11.515 19.452 7.966 1.00 47.47 250 ALA A N 1
ATOM 1865 C CA . ALA A 1 250 ? 12.187 18.777 9.090 1.00 47.47 250 ALA A CA 1
ATOM 1866 C C . ALA A 1 250 ? 11.228 18.271 10.195 1.00 47.47 250 ALA A C 1
ATOM 1868 O O . ALA A 1 250 ? 11.668 17.664 11.173 1.00 47.47 250 ALA A O 1
ATOM 1869 N N . ALA A 1 251 ? 9.929 18.533 10.056 1.00 55.62 251 ALA A N 1
ATOM 1870 C CA . ALA A 1 251 ? 8.888 17.876 10.819 1.00 55.62 251 ALA A CA 1
ATOM 1871 C C . ALA A 1 251 ? 8.535 16.597 10.057 1.00 55.62 251 ALA A C 1
ATOM 1873 O O . ALA A 1 251 ? 8.072 16.679 8.927 1.00 55.62 251 ALA A O 1
ATOM 1874 N N . GLY A 1 252 ? 8.786 15.425 10.642 1.00 62.28 252 GLY A N 1
ATOM 1875 C CA . GLY A 1 252 ? 8.358 14.148 10.066 1.00 62.28 252 GLY A CA 1
ATOM 1876 C C . GLY A 1 252 ? 6.834 14.076 9.837 1.00 62.28 252 GLY A C 1
ATOM 1877 O O . GLY A 1 252 ? 6.146 15.098 9.882 1.00 62.28 252 GLY A O 1
ATOM 1878 N N . PRO A 1 253 ? 6.258 12.879 9.607 1.00 69.62 253 PRO A N 1
ATOM 1879 C CA . PRO A 1 253 ? 4.806 12.722 9.671 1.00 69.62 253 PRO A CA 1
ATOM 1880 C C . PRO A 1 253 ? 4.212 13.517 10.834 1.00 69.62 253 PRO A C 1
ATOM 1882 O O . PRO A 1 253 ? 4.757 13.489 11.937 1.00 69.62 253 PRO A O 1
ATOM 1885 N N . ASP A 1 254 ? 3.104 14.220 10.587 1.00 84.25 254 ASP A N 1
ATOM 1886 C CA . ASP A 1 254 ? 2.311 14.791 11.669 1.00 84.25 254 ASP A CA 1
ATOM 1887 C C . ASP A 1 254 ? 1.806 13.622 12.524 1.00 84.25 254 ASP A C 1
ATOM 1889 O O . ASP A 1 254 ? 0.800 12.980 12.218 1.00 84.25 254 ASP A O 1
ATOM 1893 N N . ASP A 1 255 ? 2.577 13.299 13.560 1.00 83.06 255 ASP A N 1
ATOM 1894 C CA . ASP A 1 255 ? 2.345 12.196 14.483 1.00 83.06 255 ASP A CA 1
ATOM 1895 C C . ASP A 1 255 ? 0.955 12.280 15.113 1.00 83.06 255 ASP A C 1
ATOM 1897 O O . ASP A 1 255 ? 0.353 11.252 15.429 1.00 83.06 255 ASP A O 1
ATOM 1901 N N . GLU A 1 256 ? 0.433 13.493 15.290 1.00 86.62 256 GLU A N 1
ATOM 1902 C CA . GLU A 1 256 ? -0.916 13.699 15.793 1.00 86.62 256 GLU A CA 1
ATOM 1903 C C . GLU A 1 256 ? -1.944 13.311 14.731 1.00 86.62 256 GLU A C 1
ATOM 1905 O O . GLU A 1 256 ? -2.882 12.569 15.030 1.00 86.62 256 GLU A O 1
ATOM 1910 N N . ALA A 1 257 ? -1.760 13.725 13.473 1.00 89.06 257 ALA A N 1
ATOM 1911 C CA . ALA A 1 257 ? -2.621 13.288 12.375 1.00 89.06 257 ALA A CA 1
ATOM 1912 C C . ALA A 1 257 ? -2.574 11.767 12.180 1.00 89.06 257 ALA A C 1
ATOM 1914 O O . ALA A 1 257 ? -3.628 11.142 12.030 1.00 89.06 257 ALA A O 1
ATOM 1915 N N . LEU A 1 258 ? -1.384 11.158 12.248 1.00 89.62 258 LEU A N 1
ATOM 1916 C CA . LEU A 1 258 ? -1.234 9.706 12.227 1.00 89.62 258 LEU A CA 1
ATOM 1917 C C . LEU A 1 258 ? -2.038 9.067 13.356 1.00 89.62 258 LEU A C 1
ATOM 1919 O O . LEU A 1 258 ? -2.765 8.123 13.094 1.00 89.62 258 LEU A O 1
ATOM 1923 N N . ARG A 1 259 ? -1.987 9.561 14.591 1.00 87.31 259 ARG A N 1
ATOM 1924 C CA . ARG A 1 259 ? -2.690 8.914 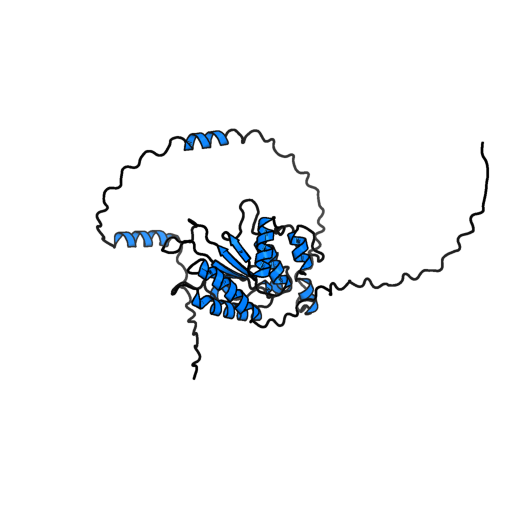15.714 1.00 87.31 259 ARG A CA 1
ATOM 1925 C C . ARG A 1 259 ? -4.197 9.167 15.734 1.00 87.31 259 ARG A C 1
ATOM 1927 O O . ARG A 1 259 ? -4.938 8.310 16.208 1.00 87.31 259 ARG A O 1
ATOM 1934 N N . THR A 1 260 ? -4.653 10.323 15.259 1.00 88.69 260 THR A N 1
ATOM 1935 C CA . THR A 1 260 ? -6.026 10.799 15.515 1.00 88.69 260 THR A CA 1
ATOM 1936 C C . THR A 1 260 ? -6.945 10.790 14.301 1.00 88.69 260 THR A C 1
ATOM 1938 O O . THR A 1 260 ? -8.166 10.773 14.463 1.00 88.69 260 THR A O 1
ATOM 1941 N N . GLN A 1 261 ? -6.405 10.794 13.079 1.00 92.75 261 GLN A N 1
ATOM 1942 C CA . GLN A 1 261 ? -7.218 10.923 11.871 1.00 92.75 261 GLN A CA 1
ATOM 1943 C C . GLN A 1 261 ? -7.459 9.576 11.192 1.00 92.75 261 GLN A C 1
ATOM 1945 O O . GLN A 1 261 ? -6.574 8.724 11.157 1.00 92.75 261 GLN A O 1
ATOM 1950 N N . PRO A 1 262 ? -8.632 9.347 10.587 1.00 94.38 262 PRO A N 1
ATOM 1951 C CA . PRO A 1 262 ? -8.844 8.144 9.794 1.00 94.38 262 PRO A CA 1
ATOM 1952 C C . PRO A 1 262 ? -7.890 8.129 8.592 1.00 94.38 262 PRO A C 1
ATOM 1954 O O . PRO A 1 262 ? -7.571 9.180 8.033 1.00 94.38 262 PRO A O 1
ATOM 1957 N N . ILE A 1 263 ? -7.448 6.941 8.167 1.00 95.12 263 ILE A N 1
ATOM 1958 C CA . ILE A 1 263 ? -6.342 6.814 7.201 1.00 95.12 263 ILE A CA 1
ATOM 1959 C C . ILE A 1 263 ? -6.617 7.524 5.871 1.00 95.12 263 ILE A C 1
ATOM 1961 O O . ILE A 1 263 ? -5.701 8.040 5.247 1.00 95.12 263 ILE A O 1
ATOM 1965 N N . TRP A 1 264 ? -7.881 7.634 5.449 1.00 94.06 264 TRP A N 1
ATOM 1966 C CA . TRP A 1 264 ? -8.250 8.347 4.221 1.00 94.06 264 TRP A CA 1
ATOM 1967 C C . TRP A 1 264 ? -7.992 9.861 4.276 1.00 94.06 264 TRP A C 1
ATOM 1969 O O . TRP A 1 264 ? -8.003 10.495 3.222 1.00 94.06 264 TRP A O 1
ATOM 1979 N N . ASN A 1 265 ? -7.785 10.438 5.464 1.00 94.00 265 ASN A N 1
ATOM 1980 C CA . ASN A 1 265 ? -7.439 11.849 5.658 1.00 94.00 265 ASN A CA 1
ATOM 1981 C C . ASN A 1 265 ? -5.946 12.068 5.946 1.00 94.00 265 ASN A C 1
ATOM 1983 O O . ASN A 1 265 ? -5.469 13.197 5.894 1.00 94.00 265 ASN A O 1
ATOM 1987 N N . VAL A 1 266 ? -5.214 10.995 6.241 1.00 92.81 266 VAL A N 1
ATOM 1988 C CA . VAL A 1 266 ? -3.769 11.038 6.454 1.00 92.81 266 VAL A CA 1
ATOM 1989 C C . VAL A 1 266 ? -3.073 11.088 5.087 1.00 92.81 266 VAL A C 1
ATOM 1991 O O . VAL A 1 266 ? -3.415 10.280 4.216 1.00 92.81 266 VAL A O 1
ATOM 1994 N N . PRO A 1 267 ? -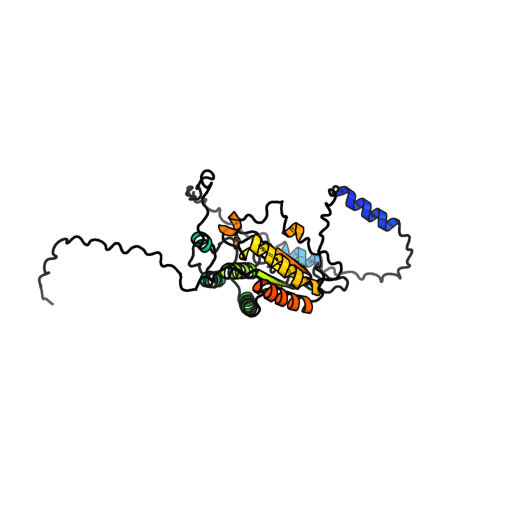2.094 11.980 4.858 1.00 91.88 267 PRO A N 1
ATOM 1995 C CA . PRO A 1 267 ? -1.276 11.970 3.644 1.00 91.88 267 PRO A CA 1
ATOM 1996 C C . PRO A 1 267 ? -0.570 10.626 3.416 1.00 91.88 267 PRO A C 1
ATOM 1998 O O . PRO A 1 267 ? -0.382 9.844 4.344 1.00 91.88 267 PRO A O 1
ATOM 2001 N N . PHE A 1 268 ? -0.201 10.324 2.173 1.00 91.50 268 PHE A N 1
ATOM 2002 C CA . PHE A 1 268 ? 0.614 9.144 1.882 1.00 91.50 268 PHE A CA 1
ATOM 2003 C C . PHE A 1 268 ? 2.043 9.352 2.397 1.00 91.50 268 PHE A C 1
ATOM 2005 O O . PHE A 1 268 ? 2.634 10.404 2.160 1.00 91.50 268 PHE A O 1
ATOM 2012 N N . HIS A 1 269 ? 2.600 8.335 3.051 1.00 92.25 269 HIS A N 1
ATOM 2013 C CA . HIS A 1 269 ? 4.004 8.265 3.456 1.00 92.25 269 HIS A CA 1
ATOM 2014 C C . HIS A 1 269 ? 4.685 7.204 2.592 1.00 92.25 269 HIS A C 1
ATOM 2016 O O . HIS A 1 269 ? 4.933 6.083 3.034 1.00 92.25 269 HIS A O 1
ATOM 2022 N N . GLU A 1 270 ? 4.870 7.541 1.315 1.00 90.88 270 GLU A N 1
ATOM 2023 C CA . GLU A 1 270 ? 5.066 6.568 0.243 1.00 90.88 270 GLU A CA 1
ATOM 2024 C C . GLU A 1 270 ? 6.511 6.483 -0.247 1.00 90.88 270 GLU A C 1
ATOM 2026 O O . GLU A 1 270 ? 7.006 7.450 -0.815 1.00 90.88 270 GLU A O 1
ATOM 2031 N N . ALA A 1 271 ? 7.144 5.314 -0.131 1.00 90.94 271 ALA A N 1
ATOM 2032 C CA . ALA A 1 271 ? 8.396 4.986 -0.811 1.00 90.94 271 ALA A CA 1
ATOM 2033 C C . ALA A 1 271 ? 8.124 4.302 -2.154 1.00 90.94 271 ALA A C 1
ATOM 2035 O O . ALA A 1 271 ? 7.254 3.436 -2.238 1.00 90.94 271 ALA A O 1
ATOM 2036 N N . ARG A 1 272 ? 8.868 4.671 -3.203 1.00 92.88 272 ARG A N 1
ATOM 2037 C CA . ARG A 1 272 ? 8.658 4.167 -4.568 1.00 92.88 272 ARG A CA 1
ATOM 2038 C C . ARG A 1 272 ? 9.943 3.586 -5.145 1.00 92.88 272 ARG A C 1
ATOM 2040 O O . ARG A 1 272 ? 10.997 4.207 -5.064 1.00 92.88 272 ARG A O 1
ATOM 2047 N N . PHE A 1 273 ? 9.820 2.417 -5.761 1.00 92.00 273 PHE A N 1
ATOM 2048 C CA . PHE A 1 273 ? 10.914 1.629 -6.311 1.00 92.00 273 PHE A CA 1
ATOM 2049 C C . PHE A 1 273 ? 10.582 1.244 -7.752 1.00 92.00 273 PHE A C 1
ATOM 2051 O O . PHE A 1 273 ? 9.616 0.522 -8.007 1.00 92.00 273 PHE A O 1
ATOM 2058 N N . GLU A 1 274 ? 11.365 1.740 -8.702 1.00 92.06 274 GLU A N 1
ATOM 2059 C CA . GLU A 1 274 ? 11.243 1.352 -10.107 1.00 92.06 274 GLU A CA 1
ATOM 2060 C C . GLU A 1 274 ? 11.974 0.026 -10.340 1.00 92.06 274 GLU A C 1
ATOM 2062 O O . GLU A 1 274 ? 13.108 -0.161 -9.890 1.00 92.06 274 GLU A O 1
ATOM 2067 N N . ALA A 1 275 ? 11.312 -0.905 -11.023 1.00 91.25 275 ALA A N 1
ATOM 2068 C CA . ALA A 1 275 ? 11.869 -2.215 -11.334 1.00 91.25 275 ALA A CA 1
ATOM 2069 C C . ALA A 1 275 ? 12.368 -2.267 -12.782 1.00 91.25 275 ALA A C 1
ATOM 2071 O O . ALA A 1 275 ? 11.797 -1.640 -13.673 1.00 91.25 275 ALA A O 1
ATOM 2072 N N . ARG A 1 276 ? 13.408 -3.072 -13.033 1.00 88.94 276 ARG A N 1
ATOM 2073 C CA . ARG A 1 276 ? 13.992 -3.257 -14.379 1.00 88.94 276 ARG A CA 1
ATOM 2074 C C . ARG A 1 276 ? 13.039 -3.922 -15.368 1.00 88.94 276 ARG A C 1
ATOM 2076 O O . ARG A 1 276 ? 13.168 -3.739 -16.570 1.00 88.94 276 ARG A O 1
ATOM 2083 N N . SER A 1 277 ? 12.139 -4.758 -14.864 1.00 91.44 277 SER A N 1
ATOM 2084 C CA . SER A 1 277 ? 11.202 -5.534 -15.665 1.00 91.44 277 SER A CA 1
ATOM 2085 C C . SER A 1 277 ? 9.925 -5.802 -14.874 1.00 91.44 277 SER A C 1
ATOM 2087 O O . SER A 1 277 ? 9.896 -5.692 -13.648 1.00 91.44 277 SER A O 1
ATOM 2089 N N . ARG A 1 278 ? 8.870 -6.242 -15.561 1.00 93.00 278 ARG A N 1
ATOM 2090 C CA . ARG A 1 278 ? 7.627 -6.681 -14.912 1.00 93.00 278 ARG A CA 1
ATOM 2091 C C . ARG A 1 278 ? 7.813 -7.892 -14.000 1.00 93.00 278 ARG A C 1
ATOM 2093 O O . ARG A 1 278 ? 7.117 -8.020 -12.993 1.00 93.00 278 ARG A O 1
ATOM 2100 N N . ALA A 1 279 ? 8.712 -8.803 -14.369 1.00 94.75 279 ALA A N 1
ATOM 2101 C CA . ALA A 1 279 ? 9.035 -9.961 -13.543 1.00 94.75 279 ALA A CA 1
ATOM 2102 C C . ALA A 1 279 ? 9.727 -9.510 -12.249 1.00 94.75 279 ALA A C 1
ATOM 2104 O O . ALA A 1 279 ? 9.282 -9.879 -11.162 1.00 94.75 279 ALA A O 1
ATOM 2105 N N . ASP A 1 280 ? 10.716 -8.621 -12.373 1.00 94.56 280 ASP A N 1
ATOM 2106 C CA . ASP A 1 280 ? 11.415 -8.002 -11.245 1.00 94.56 280 ASP A CA 1
ATOM 2107 C C . ASP A 1 280 ? 10.447 -7.221 -10.358 1.00 94.56 280 ASP A C 1
ATOM 2109 O O . ASP A 1 280 ? 10.544 -7.308 -9.143 1.00 94.56 280 ASP A O 1
ATOM 2113 N N . ALA A 1 281 ? 9.476 -6.511 -10.934 1.00 95.19 281 ALA A N 1
ATOM 2114 C CA . ALA A 1 281 ? 8.493 -5.748 -10.171 1.00 95.19 281 ALA A CA 1
ATOM 2115 C C . ALA A 1 281 ? 7.594 -6.653 -9.314 1.00 95.19 281 ALA A C 1
ATOM 2117 O O . ALA A 1 281 ? 7.316 -6.352 -8.156 1.00 95.19 281 ALA A O 1
ATOM 2118 N N . LYS A 1 282 ? 7.157 -7.797 -9.853 1.00 97.12 282 LYS A N 1
ATOM 2119 C CA . LYS A 1 282 ? 6.368 -8.779 -9.091 1.00 97.12 282 LYS A CA 1
ATOM 2120 C C . LYS A 1 282 ? 7.190 -9.444 -7.989 1.00 97.12 282 LYS A C 1
ATOM 2122 O O . LYS A 1 282 ? 6.672 -9.627 -6.889 1.00 97.12 282 LYS A O 1
ATOM 2127 N N . ALA A 1 283 ? 8.440 -9.802 -8.285 1.00 97.38 283 ALA A N 1
ATOM 2128 C CA . ALA A 1 283 ? 9.359 -10.372 -7.305 1.00 97.38 283 ALA A CA 1
ATOM 2129 C C . ALA A 1 283 ? 9.663 -9.363 -6.189 1.00 97.38 283 ALA A C 1
ATOM 2131 O O . ALA A 1 283 ? 9.505 -9.681 -5.015 1.00 97.38 283 ALA A O 1
ATOM 2132 N N . LEU A 1 284 ? 9.962 -8.116 -6.555 1.00 96.44 284 LEU A N 1
ATOM 2133 C CA . LEU A 1 284 ? 10.158 -7.009 -5.628 1.00 96.44 284 LEU A CA 1
ATOM 2134 C C . LEU A 1 284 ? 8.936 -6.789 -4.733 1.00 96.44 284 LEU A C 1
ATOM 2136 O O . LEU A 1 284 ? 9.090 -6.660 -3.526 1.00 96.44 284 LEU A O 1
ATOM 2140 N N . ALA A 1 285 ? 7.720 -6.772 -5.285 1.00 97.62 285 ALA A N 1
ATOM 2141 C CA . ALA A 1 285 ? 6.510 -6.613 -4.480 1.00 97.62 285 ALA A CA 1
ATOM 2142 C C . ALA A 1 285 ? 6.364 -7.727 -3.427 1.00 97.62 285 ALA A C 1
ATOM 2144 O O . ALA A 1 285 ? 6.011 -7.441 -2.284 1.00 97.62 285 ALA A O 1
ATOM 2145 N N . ALA A 1 286 ? 6.679 -8.977 -3.782 1.00 98.06 286 ALA A N 1
ATOM 2146 C CA . ALA A 1 286 ? 6.666 -10.098 -2.842 1.00 98.06 286 ALA A CA 1
ATOM 2147 C C . ALA A 1 286 ? 7.765 -9.977 -1.767 1.00 98.06 286 ALA A C 1
ATOM 2149 O O . ALA A 1 286 ? 7.482 -10.166 -0.584 1.00 98.06 286 ALA A O 1
ATOM 2150 N N . GLU A 1 287 ? 8.986 -9.599 -2.153 1.00 97.44 287 GLU A N 1
ATOM 2151 C CA . GLU A 1 287 ? 10.094 -9.350 -1.218 1.00 97.44 287 GLU A CA 1
ATOM 2152 C C . GLU A 1 287 ? 9.794 -8.192 -0.263 1.00 97.44 287 GLU A C 1
ATOM 2154 O O . GLU A 1 287 ? 10.082 -8.280 0.928 1.00 97.44 287 GLU A O 1
ATOM 2159 N N . LEU A 1 288 ? 9.165 -7.117 -0.749 1.00 96.69 288 LEU A N 1
ATOM 2160 C CA . LEU A 1 288 ? 8.726 -5.999 0.085 1.00 96.69 288 LEU A CA 1
ATOM 2161 C C . LEU A 1 288 ? 7.714 -6.463 1.132 1.00 96.69 288 LEU A C 1
ATOM 2163 O O . LEU A 1 288 ? 7.858 -6.104 2.297 1.00 96.69 288 LEU A O 1
ATOM 2167 N N . VAL A 1 289 ? 6.729 -7.284 0.751 1.00 97.50 289 VAL A N 1
ATOM 2168 C CA . VAL A 1 289 ? 5.781 -7.873 1.710 1.00 97.50 289 VAL A CA 1
ATOM 2169 C C . VAL A 1 289 ? 6.529 -8.692 2.761 1.00 97.50 289 VAL A C 1
ATOM 2171 O O . VAL A 1 289 ? 6.359 -8.432 3.949 1.00 97.50 289 VAL A O 1
ATOM 2174 N N . GLY A 1 290 ? 7.408 -9.612 2.349 1.00 96.56 290 GLY A N 1
ATOM 2175 C CA . GLY A 1 290 ? 8.184 -10.441 3.277 1.00 96.56 290 GLY A CA 1
ATOM 2176 C C . GLY A 1 290 ? 9.059 -9.621 4.231 1.00 96.56 290 GLY A C 1
ATOM 2177 O O . GLY A 1 290 ? 9.036 -9.835 5.443 1.00 96.56 290 GLY A O 1
ATOM 2178 N N . ALA A 1 291 ? 9.782 -8.632 3.705 1.00 95.75 291 ALA A N 1
ATOM 2179 C CA . ALA A 1 291 ? 10.649 -7.758 4.486 1.00 95.75 291 ALA A CA 1
ATOM 2180 C C . ALA A 1 291 ? 9.871 -6.888 5.478 1.00 95.75 291 ALA A C 1
ATOM 2182 O O . ALA A 1 291 ? 10.348 -6.661 6.587 1.00 95.75 291 ALA A O 1
ATOM 2183 N N . LEU A 1 292 ? 8.687 -6.405 5.092 1.00 95.19 292 LEU A N 1
ATOM 2184 C CA . LEU A 1 292 ? 7.843 -5.575 5.946 1.00 95.19 292 LEU A CA 1
ATOM 2185 C C . LEU A 1 292 ? 7.132 -6.408 7.012 1.00 95.19 292 LEU A C 1
ATOM 2187 O O . LEU A 1 292 ? 7.034 -5.942 8.136 1.00 95.19 292 LEU A O 1
ATOM 2191 N N . THR A 1 293 ? 6.704 -7.638 6.716 1.00 93.69 293 THR A N 1
ATOM 2192 C CA . THR A 1 293 ? 6.149 -8.559 7.724 1.00 93.69 293 THR A CA 1
ATOM 2193 C C . THR A 1 293 ? 7.189 -8.985 8.763 1.00 93.69 293 THR A C 1
ATOM 2195 O O . THR A 1 293 ? 6.833 -9.244 9.905 1.00 93.69 293 THR A O 1
ATOM 2198 N N . ALA A 1 294 ? 8.471 -9.037 8.393 1.00 88.88 294 ALA A N 1
ATOM 2199 C CA . ALA A 1 294 ? 9.557 -9.371 9.315 1.00 88.88 294 ALA A CA 1
ATOM 2200 C C . ALA A 1 294 ? 9.950 -8.222 10.261 1.00 88.88 294 ALA A C 1
ATOM 2202 O O . ALA A 1 294 ? 10.729 -8.435 11.193 1.00 88.88 294 ALA A O 1
ATOM 2203 N N . VAL A 1 295 ? 9.470 -6.997 10.021 1.00 87.81 295 VAL A N 1
ATOM 2204 C CA . VAL A 1 295 ? 9.661 -5.901 10.972 1.00 87.81 295 VAL A CA 1
ATOM 2205 C C . VAL A 1 295 ? 8.698 -6.137 12.119 1.00 87.81 295 VAL A C 1
ATOM 2207 O O . VAL A 1 295 ? 7.491 -6.060 11.934 1.00 87.81 295 VAL A O 1
ATOM 2210 N N . ASP A 1 296 ? 9.248 -6.430 13.294 1.00 75.81 296 ASP A N 1
ATOM 2211 C CA . ASP A 1 296 ? 8.440 -6.657 14.483 1.00 75.81 296 ASP A CA 1
ATOM 2212 C C . ASP A 1 296 ? 7.654 -5.384 14.818 1.00 75.81 296 ASP A C 1
ATOM 2214 O O . ASP A 1 296 ? 8.213 -4.318 15.133 1.00 75.81 296 ASP A O 1
ATOM 2218 N N . PHE A 1 297 ? 6.346 -5.490 14.634 1.00 69.44 297 PHE A N 1
ATOM 2219 C CA . PHE A 1 297 ? 5.382 -4.476 14.980 1.00 69.44 297 PHE A CA 1
ATOM 2220 C C . PHE A 1 297 ? 4.737 -4.990 16.255 1.00 69.44 297 PHE A C 1
ATOM 2222 O O . PHE A 1 297 ? 3.969 -5.944 16.189 1.00 69.44 297 PHE A O 1
ATOM 2229 N N . ASP A 1 298 ? 5.014 -4.365 17.398 1.00 64.12 298 ASP A N 1
ATOM 2230 C CA . ASP A 1 298 ? 4.306 -4.619 18.661 1.00 64.12 298 ASP A CA 1
ATOM 2231 C C . ASP A 1 298 ? 2.832 -4.140 18.568 1.00 64.12 298 ASP A C 1
ATOM 2233 O O . ASP A 1 298 ? 2.346 -3.353 19.380 1.00 64.12 298 ASP A O 1
ATOM 2237 N N . ILE A 1 299 ? 2.124 -4.526 17.505 1.00 63.03 299 ILE A N 1
ATOM 2238 C CA . ILE A 1 299 ? 0.740 -4.192 17.206 1.00 63.03 299 ILE A CA 1
ATOM 2239 C C . ILE A 1 299 ? -0.045 -5.489 17.364 1.00 63.03 299 ILE A C 1
ATOM 2241 O O . ILE A 1 299 ? -0.157 -6.288 16.436 1.00 63.03 299 ILE A O 1
ATOM 2245 N N . GLU A 1 300 ? -0.592 -5.687 18.559 1.00 58.47 300 GLU A N 1
ATOM 2246 C CA . GLU A 1 300 ? -1.570 -6.739 18.830 1.00 58.47 300 GLU A CA 1
ATOM 2247 C C . GLU A 1 300 ? -2.751 -6.586 17.846 1.00 58.47 300 GLU A C 1
ATOM 2249 O O . GLU A 1 300 ? -3.428 -5.547 17.854 1.00 58.47 300 GLU A O 1
ATOM 2254 N N . PRO A 1 301 ? -3.014 -7.563 16.957 1.00 57.94 301 PRO A N 1
ATOM 2255 C CA . PRO A 1 301 ? -4.141 -7.481 16.042 1.00 57.94 301 PRO A CA 1
ATOM 2256 C C . PRO A 1 301 ? -5.435 -7.453 16.853 1.00 57.94 301 PRO A C 1
ATOM 2258 O O . PRO A 1 301 ? -5.700 -8.338 17.667 1.00 57.94 301 PRO A O 1
ATOM 2261 N N . ARG A 1 302 ? -6.276 -6.439 16.620 1.00 58.84 302 ARG A N 1
ATOM 2262 C CA . ARG A 1 302 ? -7.550 -6.318 17.329 1.00 58.84 302 ARG A CA 1
ATOM 2263 C C . ARG A 1 302 ? -8.436 -7.508 16.964 1.00 58.84 302 ARG A C 1
ATOM 2265 O O . ARG A 1 302 ? -8.917 -7.608 15.833 1.00 58.84 302 ARG A O 1
ATOM 2272 N N . ALA A 1 303 ? -8.628 -8.423 17.912 1.00 58.78 303 ALA A N 1
ATOM 2273 C CA . ALA A 1 303 ? -9.474 -9.589 17.719 1.00 58.78 303 ALA A CA 1
ATOM 2274 C C . ALA A 1 303 ? -10.870 -9.140 17.262 1.00 58.78 303 ALA A C 1
ATOM 2276 O O . ALA A 1 303 ? -11.459 -8.222 17.837 1.00 58.78 303 ALA A O 1
ATOM 2277 N N . ALA A 1 304 ? -11.419 -9.811 16.246 1.00 55.28 304 ALA A N 1
ATOM 2278 C CA . ALA A 1 304 ? -12.708 -9.477 15.632 1.00 55.28 304 ALA A CA 1
ATOM 2279 C C . ALA A 1 304 ? -13.915 -9.513 16.603 1.00 55.28 304 ALA A C 1
ATOM 2281 O O . ALA A 1 304 ? -15.025 -9.171 16.202 1.00 55.28 304 ALA A O 1
ATOM 2282 N N . GLY A 1 305 ? -13.708 -9.916 17.862 1.00 56.12 305 GLY A N 1
ATOM 2283 C CA . GLY A 1 305 ? -14.727 -10.005 18.907 1.00 56.12 305 GLY A CA 1
ATOM 2284 C C . GLY A 1 305 ? -14.779 -8.834 19.892 1.00 56.12 305 GLY A C 1
ATOM 2285 O O . GLY A 1 305 ? -15.782 -8.710 20.583 1.00 56.12 305 GLY A O 1
ATOM 2286 N N . ASP A 1 306 ? -13.777 -7.947 19.949 1.00 51.31 306 ASP A N 1
ATOM 2287 C CA . ASP A 1 306 ? -13.813 -6.784 20.857 1.00 51.31 306 ASP A CA 1
ATOM 2288 C C . ASP A 1 306 ? -14.468 -5.565 20.190 1.00 51.31 306 ASP A C 1
ATOM 2290 O O . ASP A 1 306 ? -13.981 -4.424 20.209 1.00 51.31 306 ASP A O 1
ATOM 2294 N N . SER A 1 307 ? -15.621 -5.810 19.561 1.00 53.69 307 SER A N 1
ATOM 2295 C CA . SER A 1 307 ? -16.625 -4.768 19.416 1.00 53.69 307 SER A CA 1
ATOM 2296 C C . SER A 1 307 ? -17.204 -4.565 20.802 1.00 53.69 307 SER A C 1
ATOM 2298 O O . SER A 1 307 ? -18.294 -5.065 21.066 1.00 53.69 307 SER A O 1
ATOM 2300 N N . GLY A 1 308 ? -16.441 -3.924 21.697 1.00 50.53 308 GLY A N 1
ATOM 2301 C CA . GLY A 1 308 ? -16.907 -3.553 23.019 1.00 50.53 308 GLY A CA 1
ATOM 2302 C C . GLY A 1 308 ? -18.295 -2.975 22.842 1.00 50.53 308 GLY A C 1
ATOM 2303 O O . GLY A 1 308 ? -18.455 -1.872 22.307 1.00 50.53 308 GLY A O 1
ATOM 2304 N N . SER A 1 309 ? -19.302 -3.783 23.183 1.00 47.59 309 SER A N 1
ATOM 2305 C CA . SER A 1 309 ? -20.657 -3.313 23.324 1.00 47.59 309 SER A CA 1
ATOM 2306 C C . SER A 1 309 ? -20.466 -2.209 24.329 1.00 47.59 309 SER A C 1
ATOM 2308 O O . SER A 1 309 ? -20.044 -2.480 25.456 1.00 47.59 309 SER A O 1
ATOM 2310 N N . ALA A 1 310 ? -20.614 -0.963 23.885 1.00 48.38 310 ALA A N 1
ATOM 2311 C CA . ALA A 1 310 ? -20.753 0.131 24.810 1.00 48.38 310 ALA A CA 1
ATOM 2312 C C . ALA A 1 310 ? -21.878 -0.341 25.720 1.00 48.38 310 ALA A C 1
ATOM 2314 O O . ALA A 1 310 ? -23.018 -0.437 25.266 1.00 48.38 310 ALA A O 1
ATOM 2315 N N . GLY A 1 311 ? -21.517 -0.789 26.924 1.00 42.47 311 GLY A N 1
ATOM 2316 C CA . GLY A 1 311 ? -22.466 -1.081 27.964 1.00 42.47 311 GLY A CA 1
ATOM 2317 C C . GLY A 1 311 ? -23.177 0.237 28.157 1.00 42.47 311 GLY A C 1
ATOM 2318 O O . GLY A 1 311 ? -22.675 1.126 28.839 1.00 42.47 311 GLY A O 1
ATOM 2319 N N . ALA A 1 312 ? -24.313 0.387 27.479 1.00 47.75 312 ALA A N 1
ATOM 2320 C CA . ALA A 1 312 ? -25.455 0.980 28.113 1.00 47.75 312 ALA A CA 1
ATOM 2321 C C . ALA A 1 312 ? -25.526 0.219 29.429 1.00 47.75 312 ALA A C 1
ATOM 2323 O O . ALA A 1 312 ? -25.798 -0.978 29.446 1.00 47.75 312 ALA A O 1
ATOM 2324 N N . SER A 1 313 ? -25.060 0.870 30.489 1.00 46.81 313 SER A N 1
ATOM 2325 C CA . SER A 1 313 ? -25.382 0.457 31.832 1.00 46.81 313 SER A CA 1
ATOM 2326 C C . SER A 1 313 ? -26.881 0.211 31.808 1.00 46.81 313 SER A C 1
ATOM 2328 O O . SER A 1 313 ? -27.646 1.160 31.608 1.00 46.81 313 SER A O 1
ATOM 2330 N N . ASP A 1 314 ? -27.273 -1.054 31.931 1.00 44.06 314 ASP A N 1
ATOM 2331 C CA . ASP A 1 314 ? -28.574 -1.435 32.448 1.00 44.06 314 ASP A CA 1
ATOM 2332 C C . ASP A 1 314 ? -28.633 -0.861 33.864 1.00 44.06 314 ASP A C 1
ATOM 2334 O O . ASP A 1 314 ? -28.409 -1.527 34.870 1.00 44.06 314 ASP A O 1
ATOM 2338 N N . THR A 1 315 ? -28.846 0.449 33.943 1.00 50.34 315 THR A N 1
ATOM 2339 C CA . THR A 1 315 ? -29.518 1.040 35.075 1.00 50.34 315 THR A CA 1
ATOM 2340 C C . THR A 1 315 ? -30.923 0.494 34.928 1.00 50.34 315 THR A C 1
ATOM 2342 O O . THR A 1 315 ? -31.687 0.978 34.090 1.00 50.34 315 THR A O 1
ATOM 2345 N N . GLU A 1 316 ? -31.212 -0.591 35.650 1.00 43.22 316 GLU A N 1
ATOM 2346 C CA . GLU A 1 316 ? -32.573 -1.081 35.816 1.00 43.22 316 GLU A CA 1
ATOM 2347 C C . GLU A 1 316 ? -33.465 0.146 36.045 1.00 43.22 316 GLU A C 1
ATOM 2349 O O . GLU A 1 316 ? -33.187 0.936 36.956 1.00 43.22 316 GLU A O 1
ATOM 2354 N N . PRO A 1 317 ? -34.485 0.395 35.205 1.00 55.09 317 PRO A N 1
ATOM 2355 C CA . PRO A 1 317 ? -35.466 1.395 35.554 1.00 55.09 317 PRO A CA 1
ATOM 2356 C C . PRO A 1 317 ? -36.101 0.898 36.847 1.00 55.09 317 PRO A C 1
ATOM 2358 O O . PRO A 1 317 ? -36.772 -0.132 36.851 1.00 55.09 317 PRO A O 1
ATOM 2361 N N . THR A 1 318 ? -35.851 1.602 37.949 1.00 56.81 318 THR A N 1
ATOM 2362 C CA . THR A 1 318 ? -36.602 1.444 39.188 1.00 56.81 318 THR A CA 1
ATOM 2363 C C . THR A 1 318 ? -38.076 1.568 38.823 1.00 56.81 318 THR A C 1
ATOM 2365 O O . THR A 1 318 ? -38.576 2.662 38.564 1.00 56.81 318 THR A O 1
ATOM 2368 N N . VAL A 1 319 ? -38.751 0.426 38.709 1.00 57.25 319 VAL A N 1
ATOM 2369 C CA . VAL A 1 319 ? -40.190 0.355 38.497 1.00 57.25 319 VAL A CA 1
ATOM 2370 C C . VAL A 1 319 ? -40.810 0.832 39.799 1.00 57.25 319 VAL A C 1
ATOM 2372 O O . VAL A 1 319 ? -40.807 0.116 40.799 1.00 57.25 319 VAL A O 1
ATOM 2375 N N . GLU A 1 320 ? -41.302 2.068 39.808 1.00 58.62 320 GLU A N 1
ATOM 2376 C CA . GLU A 1 320 ? -42.198 2.503 40.870 1.00 58.62 320 GLU A CA 1
ATOM 2377 C C . GLU A 1 320 ? -43.437 1.589 40.873 1.00 58.62 320 GLU A C 1
ATOM 2379 O O . GLU A 1 320 ? -44.040 1.366 39.815 1.00 58.62 320 GLU A O 1
ATOM 2384 N N . PRO A 1 321 ? -43.843 1.038 42.030 1.00 60.41 321 PRO A N 1
ATOM 2385 C CA . PRO A 1 321 ? -45.056 0.241 42.136 1.00 60.41 321 PRO A CA 1
ATOM 2386 C C . PRO A 1 321 ? -46.277 1.166 42.022 1.00 60.41 321 PRO A C 1
ATOM 2388 O O . PRO A 1 321 ? -46.774 1.707 43.008 1.00 60.41 321 PRO A O 1
ATOM 2391 N N . GLY A 1 322 ? -46.743 1.370 40.790 1.00 54.69 322 GLY A N 1
ATOM 2392 C CA . GLY A 1 322 ? -47.837 2.274 40.452 1.00 54.69 322 GLY A CA 1
ATOM 2393 C C . GLY A 1 322 ? -49.104 1.560 39.983 1.00 54.69 322 GLY A C 1
ATOM 2394 O O . GLY A 1 322 ? -49.254 1.287 38.800 1.00 54.69 322 GLY A O 1
ATOM 2395 N N . VAL A 1 323 ? -50.028 1.381 40.930 1.00 54.88 323 VAL A N 1
ATOM 2396 C CA . VAL A 1 323 ? -51.499 1.428 40.790 1.00 54.88 323 VAL A CA 1
ATOM 2397 C C . VAL A 1 323 ? -52.193 0.330 39.963 1.00 54.88 323 VAL A C 1
ATOM 2399 O O . VAL A 1 323 ? -52.068 0.206 38.748 1.00 54.88 323 VAL A O 1
ATOM 2402 N N . GLY A 1 324 ? -53.023 -0.433 40.681 1.00 55.88 324 GLY A N 1
ATOM 2403 C CA . GLY A 1 324 ? -53.828 -1.541 40.188 1.00 55.88 324 GLY A CA 1
ATOM 2404 C C . GLY A 1 324 ? -54.748 -1.195 39.018 1.00 55.88 324 GLY A C 1
ATOM 2405 O O . GLY A 1 324 ? -55.499 -0.222 39.040 1.00 55.88 324 GLY A O 1
ATOM 2406 N N . SER A 1 325 ? -54.726 -2.072 38.018 1.00 52.47 325 SER A N 1
ATOM 2407 C CA . SER A 1 325 ? -55.745 -2.135 36.976 1.00 52.47 325 SER A CA 1
ATOM 2408 C C . SER A 1 325 ? -56.889 -3.029 37.450 1.00 52.47 325 SER A C 1
ATOM 2410 O O . SER A 1 325 ? -56.680 -4.186 37.813 1.00 52.47 325 SER A O 1
ATOM 2412 N N . GLN A 1 326 ? -58.091 -2.458 37.484 1.00 60.16 326 GLN A N 1
ATOM 2413 C CA . GLN A 1 326 ? -59.330 -3.149 37.826 1.00 60.16 326 GLN A CA 1
ATOM 2414 C C . GLN A 1 326 ? -59.682 -4.247 36.804 1.00 60.16 326 GLN A C 1
ATOM 2416 O O . GLN A 1 326 ? -59.361 -4.107 35.619 1.00 60.16 326 GLN A O 1
ATOM 2421 N N . PRO A 1 327 ? -60.385 -5.312 37.234 1.00 59.28 327 PRO A N 1
ATOM 2422 C CA . PRO A 1 327 ? -60.903 -6.333 36.334 1.00 59.28 327 PRO A CA 1
ATOM 2423 C C . PRO A 1 327 ? -61.979 -5.736 35.420 1.00 59.28 327 PRO A C 1
ATOM 2425 O O . PRO A 1 327 ? -62.943 -5.127 35.884 1.00 59.28 327 PRO A O 1
ATOM 2428 N N . ARG A 1 328 ? -61.808 -5.914 34.106 1.00 54.19 328 ARG A N 1
ATOM 2429 C CA . ARG A 1 328 ? -62.861 -5.648 33.125 1.00 54.19 328 ARG A CA 1
ATOM 2430 C C . ARG A 1 328 ? -63.900 -6.755 33.237 1.00 54.19 328 ARG A C 1
ATOM 2432 O O . ARG A 1 328 ? -63.590 -7.915 32.998 1.00 54.19 328 ARG A O 1
ATOM 2439 N N . SER A 1 329 ? -65.094 -6.354 33.650 1.00 60.94 329 SER A N 1
ATOM 2440 C CA . SER A 1 329 ? -66.298 -7.168 33.707 1.00 60.94 329 SER A CA 1
ATOM 2441 C C . SER A 1 329 ? -66.734 -7.616 32.317 1.00 60.94 329 SER A C 1
ATOM 2443 O O . SER A 1 329 ? -66.753 -6.818 31.376 1.00 60.94 329 SER A O 1
ATOM 2445 N N . ASP A 1 330 ? -67.125 -8.882 32.258 1.00 59.47 330 ASP A N 1
ATOM 2446 C CA . ASP A 1 330 ? -67.915 -9.507 31.209 1.00 59.47 330 ASP A CA 1
ATOM 2447 C C . ASP A 1 330 ? -69.224 -8.753 30.923 1.00 59.47 330 ASP A C 1
ATOM 2449 O O . ASP A 1 330 ? -69.822 -8.136 31.807 1.00 59.47 330 ASP A O 1
ATOM 2453 N N . GLY A 1 331 ? -69.675 -8.856 29.676 1.00 60.53 331 GLY A N 1
ATOM 2454 C CA . GLY A 1 331 ? -70.965 -8.376 29.184 1.00 60.53 331 GLY A CA 1
ATOM 2455 C C . GLY A 1 331 ? -70.818 -7.945 27.722 1.00 60.53 331 GLY A C 1
ATOM 2456 O O . GLY A 1 331 ? -69.899 -7.209 27.388 1.00 60.53 331 GLY A O 1
ATOM 2457 N N . ASP A 1 332 ? -71.649 -8.343 26.772 1.00 56.34 332 ASP A N 1
ATOM 2458 C CA . ASP A 1 332 ? -72.937 -9.012 26.857 1.00 56.34 332 ASP A CA 1
ATOM 2459 C C . ASP A 1 332 ? -73.290 -9.520 25.445 1.00 56.34 332 ASP A C 1
ATOM 2461 O O . ASP A 1 332 ? -72.795 -9.002 24.437 1.00 56.34 332 ASP A O 1
ATOM 2465 N N . GLU A 1 333 ? -74.139 -10.537 25.383 1.00 61.97 333 GLU A N 1
ATOM 2466 C CA . GLU A 1 333 ? -74.780 -11.033 24.167 1.00 61.97 333 GLU A CA 1
ATOM 2467 C C . GLU A 1 333 ? -75.588 -9.924 23.467 1.00 61.97 333 GLU A C 1
ATOM 2469 O O . GLU A 1 333 ? -76.250 -9.124 24.125 1.00 61.97 333 GLU A O 1
ATOM 2474 N N . ARG A 1 334 ? -75.667 -9.957 22.128 1.00 53.03 334 ARG A N 1
ATOM 2475 C CA . ARG A 1 334 ? -76.929 -10.216 21.392 1.00 53.03 334 ARG A CA 1
ATOM 2476 C C . ARG A 1 334 ? -76.802 -9.985 19.884 1.00 53.03 334 ARG A C 1
ATOM 2478 O O . ARG A 1 334 ? -76.234 -9.002 19.420 1.00 53.03 334 ARG A O 1
ATOM 2485 N N . ALA A 1 335 ? -77.408 -10.926 19.162 1.00 50.06 335 ALA A N 1
ATOM 2486 C CA . ALA A 1 335 ? -77.756 -10.883 17.744 1.00 50.06 335 ALA A CA 1
ATOM 2487 C C . ALA A 1 335 ? -78.789 -9.771 17.431 1.00 50.06 335 ALA A C 1
ATOM 2489 O O . ALA A 1 335 ? -79.355 -9.177 18.356 1.00 50.06 335 ALA A O 1
ATOM 2490 N N . PRO A 1 336 ? -79.050 -9.486 16.145 1.00 68.25 336 PRO A N 1
ATOM 2491 C CA . PRO A 1 336 ? -80.046 -10.284 15.414 1.00 68.25 336 PRO A CA 1
ATOM 2492 C C . PRO A 1 336 ? -79.557 -10.916 14.105 1.00 68.25 336 PRO A C 1
ATOM 2494 O O . PRO A 1 336 ? -78.681 -10.325 13.434 1.00 68.25 336 PRO A O 1
#

Foldseek 3Di:
DDDDPPPDDDPDDDDDDDDPVPPVVVVVVVVVPPPDDDDDPDDPDDDDPDPCPVVVVVVVVPPPPPDDDDPDPPPPPPDDPPVPPPDPPPPPPPPDDPVRLVLQAAAPVQLVQVCCVHHGPRPQQDDPVDRQHDDPVLVVQLVVCVVLVAGEDAAQCDDPVDHHHNSQVSQQSNLLLQLFKHKYKHWFDQVDPAADPVSHGKIKIKIFLLSNLDPVLSVQLLVLLVVLQVVFADDVPPQPPVVVLQCPPVDGQPSCCSRNHRSSPGDTSMGMHIGPDPVSRSSSSSSSSVSRVPRDRPDDNDPPPPPPPPPPPPPPPPPDPDDDDDDDDDDDDDDD

pLDDT: mean 71.72, std 22.46, range [23.84, 98.44]